Protein AF-A0A831T8X4-F1 (afdb_monomer_lite)

Secondary structure (DSSP, 8-state):
---------TTPEEE-TTS-EEEEEEEE-SSEEEEE-TTS--EEEEGGGEEEEEGGGTEEEESS-HHHHHHHHHH-----PPP---------TTTT-BGGGT-B----EE-TTSBHHHHHHHHHHHT-SEEEEEETTEEEEEEEHHHHTT--GGGGGSBGGGTSBS----B-TTSBHHHHHHHHHTTHHHHTT--EEEEE-TTS-EEEEEEHHHHHHHHHHHHHHHHHHTT---TT-EEE-TTS-EEEEEEEEEE-TTT-SEEEEEEEESGGG-EEEEE-GGGEEEEETTEEEESS-HHHHHHSPPBPP--

Foldseek 3Di:
DDDDDPADDFQAFEAEPVRHTQATFHADDPFWTWGDGVVDDIATGGPQQWPDHDVVRSYTYGPHHSVVSVVNVVPPDDDDDDDDDDDPDPDQPLPDAFPLVQWDQDAPAAEQQDFQLVVLVVCVVPVAQKHFYDDPQAGQFIAGNVQRVPQDDVRRRGGNNVRTHRDDDEAERRHHLVRVVVRCVVCVVVCVRHQKHFYAYPVRGGRGIGGPVVSVVSVVLSVQQVVQVVQPDDFQFFEAEPVRHTAATFHAFDADPVRRGRQWTWGQGDDPSQWIFTGGPVQFPGHDDSYTYGPHHNVVVVPGDTDGDPD

InterPro domains:
  IPR000644 CBS domain [PF00571] (99-150)
  IPR000644 CBS domain [PF00571] (160-210)
  IPR000644 CBS domain [PS51371] (164-227)
  IPR011033 PRC-barrel-like superfamily [SSF50346] (235-301)
  IPR027275 PRC-barrel domain [PF05239] (236-298)
  IPR046342 CBS domain superfamily [G3DSA:3.10.580.10] (85-218)
  IPR046342 CBS domain superfamily [SSF54631] (96-212)
  IPR051257 Diverse Function CBS-Domain-Containing Protein [PTHR43080] (88-224)

Structure (mmCIF, N/CA/C/O backbone):
data_AF-A0A831T8X4-F1
#
_entry.id   AF-A0A831T8X4-F1
#
loop_
_atom_site.group_PDB
_atom_site.id
_atom_site.type_symbol
_atom_site.label_atom_id
_atom_site.label_alt_id
_atom_site.label_comp_id
_atom_site.label_asym_id
_atom_site.label_entity_id
_atom_site.label_seq_id
_atom_site.pdbx_PDB_ins_code
_atom_site.Cartn_x
_atom_site.Cartn_y
_atom_site.Cartn_z
_atom_site.occupancy
_atom_site.B_iso_or_equiv
_atom_site.auth_seq_id
_atom_site.auth_comp_id
_atom_site.auth_asym_id
_atom_site.auth_atom_id
_atom_site.pdbx_PDB_model_num
ATOM 1 N N . MET A 1 1 ? -9.140 -25.664 20.328 1.00 37.50 1 MET A N 1
ATOM 2 C CA . MET A 1 1 ? -7.847 -24.949 20.345 1.00 37.50 1 MET A CA 1
ATOM 3 C C . MET A 1 1 ? -7.169 -25.136 19.002 1.00 37.50 1 MET A C 1
ATOM 5 O O . MET A 1 1 ? -6.527 -26.155 18.793 1.00 37.50 1 MET A O 1
ATOM 9 N N . SER A 1 2 ? -7.349 -24.190 18.085 1.00 31.78 2 SER A N 1
ATOM 10 C CA . SER A 1 2 ? -6.560 -24.089 16.850 1.00 31.78 2 SER A CA 1
ATOM 11 C C . SER A 1 2 ? -6.603 -22.625 16.421 1.00 31.78 2 SER A C 1
ATOM 13 O O . SER A 1 2 ? -7.376 -22.252 15.550 1.00 31.78 2 SER A O 1
ATOM 15 N N . SER A 1 3 ? -5.879 -21.780 17.156 1.00 37.50 3 SER A N 1
ATOM 16 C CA . SER A 1 3 ? -5.758 -20.362 16.833 1.00 37.50 3 SER A CA 1
ATOM 17 C C . SER A 1 3 ? -4.920 -20.187 15.573 1.00 37.50 3 SER A C 1
ATOM 19 O O . SER A 1 3 ? -3.854 -20.789 15.432 1.00 37.50 3 SER A O 1
ATOM 21 N N . GLU A 1 4 ? -5.470 -19.358 14.696 1.00 47.78 4 GLU A N 1
ATOM 22 C CA . GLU A 1 4 ? -4.877 -18.656 13.567 1.00 47.78 4 GLU A CA 1
ATOM 23 C C . GLU A 1 4 ? -3.362 -18.447 13.688 1.00 47.78 4 GLU A C 1
ATOM 25 O O . GLU A 1 4 ? -2.867 -17.812 14.621 1.00 47.78 4 GLU A O 1
ATOM 30 N N . ARG A 1 5 ? -2.624 -18.966 12.701 1.00 45.88 5 ARG A N 1
ATOM 31 C CA . ARG A 1 5 ? -1.189 -18.722 12.521 1.00 45.88 5 ARG A CA 1
ATOM 32 C C . ARG A 1 5 ? -0.904 -18.094 11.160 1.00 45.88 5 ARG A C 1
ATOM 34 O O . ARG A 1 5 ? -0.268 -18.705 10.307 1.00 45.88 5 ARG A O 1
ATOM 41 N N . LEU A 1 6 ? -1.400 -16.882 10.929 1.00 57.62 6 LEU A N 1
ATOM 42 C CA . LEU A 1 6 ? -0.921 -16.022 9.841 1.00 57.62 6 LEU A CA 1
ATOM 43 C C . LEU A 1 6 ? 0.128 -15.075 10.430 1.00 57.62 6 LEU A C 1
ATOM 45 O O . LEU A 1 6 ? -0.197 -13.984 10.878 1.00 57.62 6 LEU A O 1
ATOM 49 N N . TRP A 1 7 ? 1.380 -15.539 10.507 1.00 75.00 7 TRP A N 1
ATOM 50 C CA . TRP A 1 7 ? 2.435 -14.859 11.274 1.00 75.00 7 TRP A CA 1
ATOM 51 C C . TRP A 1 7 ? 3.664 -14.431 10.464 1.00 75.00 7 TRP A C 1
ATOM 53 O O . TRP A 1 7 ? 4.673 -14.035 11.035 1.00 75.00 7 TRP A O 1
ATOM 63 N N . VAL A 1 8 ? 3.604 -14.498 9.136 1.00 88.62 8 VAL A N 1
ATOM 64 C CA . VAL A 1 8 ? 4.710 -14.060 8.275 1.00 88.62 8 VAL A CA 1
ATOM 65 C C . VAL A 1 8 ? 4.289 -12.798 7.539 1.00 88.62 8 VAL A C 1
ATOM 67 O O . VAL A 1 8 ? 3.258 -12.799 6.870 1.00 88.62 8 VAL A O 1
ATOM 70 N N . GLN A 1 9 ? 5.088 -11.740 7.645 1.00 89.50 9 GLN A N 1
ATOM 71 C CA . GLN A 1 9 ? 4.870 -10.456 6.980 1.00 89.50 9 GLN A CA 1
ATOM 72 C C . GLN A 1 9 ? 6.119 -10.051 6.180 1.00 89.50 9 GLN A C 1
ATOM 74 O O . GLN A 1 9 ? 7.239 -10.369 6.598 1.00 89.50 9 GLN A O 1
ATOM 79 N N . PRO A 1 10 ? 5.968 -9.346 5.042 1.00 91.50 10 PRO A N 1
ATOM 80 C CA . PRO A 1 10 ? 7.097 -8.706 4.373 1.00 91.50 10 PRO A CA 1
ATOM 81 C C . PRO A 1 10 ? 7.883 -7.807 5.335 1.00 91.50 10 PRO A C 1
ATOM 83 O O . PRO A 1 10 ? 7.307 -7.134 6.184 1.00 91.50 10 PRO A O 1
ATOM 86 N N . GLY A 1 11 ? 9.207 -7.807 5.209 1.00 86.06 11 GLY A N 1
ATOM 87 C CA . GLY A 1 11 ? 10.116 -7.047 6.065 1.00 86.06 11 GLY A CA 1
ATOM 88 C C . GLY A 1 11 ? 10.620 -7.794 7.305 1.00 86.06 11 GLY A C 1
ATOM 89 O O . GLY A 1 11 ? 11.590 -7.341 7.910 1.00 86.06 11 GLY A O 1
ATOM 90 N N . MET A 1 12 ? 10.057 -8.951 7.670 1.00 94.38 12 MET A N 1
ATOM 91 C CA . MET A 1 12 ? 10.555 -9.722 8.819 1.00 94.38 12 MET A CA 1
ATOM 92 C C . MET A 1 12 ? 11.940 -10.326 8.549 1.00 94.38 12 MET A C 1
ATOM 94 O O . MET A 1 12 ? 12.188 -10.899 7.491 1.00 94.38 12 MET A O 1
ATOM 98 N N . ASN A 1 13 ? 12.841 -10.235 9.521 1.00 95.06 13 ASN A N 1
ATOM 99 C CA . ASN A 1 13 ? 14.149 -10.878 9.517 1.00 95.06 13 ASN A CA 1
ATOM 100 C C . ASN A 1 13 ? 14.006 -12.372 9.810 1.00 95.06 13 ASN A C 1
ATOM 102 O O . ASN A 1 13 ? 13.427 -12.753 10.823 1.00 95.06 13 ASN A O 1
ATOM 106 N N . VAL A 1 14 ? 14.553 -13.213 8.940 1.00 96.81 14 VAL A N 1
ATOM 107 C CA . VAL A 1 14 ? 14.440 -14.670 8.994 1.00 96.81 14 VAL A CA 1
ATOM 108 C C . VAL A 1 14 ? 15.720 -15.272 9.558 1.00 96.81 14 VAL A C 1
ATOM 110 O O . VAL A 1 14 ? 16.812 -14.981 9.067 1.00 96.81 14 VAL A O 1
ATOM 113 N N . PHE A 1 15 ? 15.577 -16.136 10.558 1.00 96.56 15 PHE A N 1
ATOM 114 C CA . PHE A 1 15 ? 16.664 -16.846 11.225 1.00 96.56 15 PHE A CA 1
ATOM 115 C C . PHE A 1 15 ? 16.430 -18.356 11.159 1.00 96.56 15 PHE A C 1
ATOM 117 O O . PHE A 1 15 ? 15.297 -18.820 11.293 1.00 96.56 15 PHE A O 1
ATOM 124 N N . GLY A 1 16 ? 17.496 -19.125 10.947 1.00 96.50 16 GLY A N 1
ATOM 125 C CA . GLY A 1 16 ? 17.445 -20.585 10.986 1.00 96.50 16 GLY A CA 1
ATOM 126 C C . GLY A 1 16 ? 17.285 -21.125 12.412 1.00 96.50 16 GLY A C 1
ATOM 127 O O . GLY A 1 16 ? 17.438 -20.397 13.393 1.00 96.50 16 GLY A O 1
ATOM 128 N N . ALA A 1 17 ? 17.021 -22.427 12.540 1.00 95.56 17 ALA A N 1
ATOM 129 C CA . ALA A 1 17 ? 16.943 -23.124 13.831 1.00 95.56 17 ALA A CA 1
ATOM 130 C C . ALA A 1 17 ? 18.268 -23.099 14.620 1.00 95.56 17 ALA A C 1
ATOM 132 O O . ALA A 1 17 ? 18.280 -23.288 15.836 1.00 95.56 17 ALA A O 1
ATOM 133 N N . ASP A 1 18 ? 19.375 -22.860 13.917 1.00 94.25 18 ASP A N 1
ATOM 134 C CA . ASP A 1 18 ? 20.722 -22.616 14.429 1.00 94.25 18 ASP A CA 1
ATOM 135 C C . ASP A 1 18 ? 20.936 -21.176 14.933 1.00 94.25 18 ASP A C 1
ATOM 137 O O . ASP A 1 18 ? 21.992 -20.872 15.481 1.00 94.25 18 ASP A O 1
ATOM 141 N N . GLY A 1 19 ? 19.942 -20.293 14.787 1.00 92.88 19 GLY A N 1
ATOM 142 C CA . GLY A 1 19 ? 20.002 -18.887 15.192 1.00 92.88 19 GLY A CA 1
ATOM 143 C C . GLY A 1 19 ? 20.716 -17.973 14.193 1.00 92.88 19 GLY A C 1
ATOM 144 O O . GLY A 1 19 ? 20.751 -16.761 14.406 1.00 92.88 19 GLY A O 1
ATOM 145 N N . GLU A 1 20 ? 21.244 -18.526 13.100 1.00 95.06 20 GLU A N 1
ATOM 146 C CA . GLU A 1 20 ? 21.947 -17.785 12.054 1.00 95.06 20 GLU A CA 1
ATOM 147 C C . GLU A 1 20 ? 20.973 -17.003 11.168 1.00 95.06 20 GLU A C 1
ATOM 149 O O . GLU A 1 20 ? 19.856 -17.446 10.878 1.00 95.06 20 GLU A O 1
ATOM 154 N N . TYR A 1 21 ? 21.402 -15.820 10.724 1.00 93.94 21 TYR A N 1
ATOM 155 C CA . TYR A 1 21 ? 20.594 -14.960 9.863 1.00 93.94 21 TYR A CA 1
ATOM 156 C C . TYR A 1 21 ? 20.525 -15.517 8.440 1.00 93.94 21 TYR A C 1
ATOM 158 O O . TYR A 1 21 ? 21.545 -15.722 7.786 1.00 93.94 21 TYR A O 1
ATOM 166 N N . VAL A 1 22 ? 19.306 -15.709 7.942 1.00 96.19 22 VAL A N 1
ATOM 167 C CA . VAL A 1 22 ? 19.040 -16.232 6.598 1.00 96.19 22 VAL A CA 1
ATOM 168 C C . VAL A 1 22 ? 18.799 -15.093 5.611 1.00 96.19 22 VAL A C 1
ATOM 170 O O . VAL A 1 22 ? 19.322 -15.126 4.499 1.00 96.19 22 VAL A O 1
ATOM 173 N N . GLY A 1 23 ? 18.002 -14.093 5.992 1.00 95.62 23 GLY A N 1
ATOM 174 C CA . GLY A 1 23 ? 17.596 -13.002 5.106 1.00 95.62 23 GLY A CA 1
ATOM 175 C C . GLY A 1 23 ? 16.363 -12.256 5.607 1.00 95.62 23 GLY A C 1
ATOM 176 O O . GLY A 1 23 ? 16.025 -12.329 6.783 1.00 95.62 23 GLY A O 1
ATOM 177 N N . GLN A 1 24 ? 15.670 -11.548 4.721 1.00 96.19 24 GLN A N 1
ATOM 178 C CA . GLN A 1 24 ? 14.453 -10.803 5.042 1.00 96.19 24 GLN A CA 1
ATOM 179 C C . GLN A 1 24 ? 13.285 -11.281 4.178 1.00 96.19 24 GLN A C 1
ATOM 181 O O . GLN A 1 24 ? 13.448 -11.487 2.975 1.00 96.19 24 GLN A O 1
ATOM 186 N N . VAL A 1 25 ? 12.098 -11.450 4.763 1.00 95.56 25 VAL A N 1
ATOM 187 C CA . VAL A 1 25 ? 10.882 -11.793 4.019 1.00 95.56 25 VAL A CA 1
ATOM 188 C C . VAL A 1 25 ? 10.609 -10.694 2.995 1.00 95.56 25 VAL A C 1
ATOM 190 O O . VAL A 1 25 ? 10.314 -9.555 3.338 1.00 95.56 25 VAL A O 1
ATOM 193 N N . LYS A 1 26 ? 10.701 -11.050 1.721 1.00 88.81 26 LYS A N 1
ATOM 194 C CA . LYS A 1 26 ? 10.438 -10.182 0.575 1.00 88.81 26 LYS A CA 1
ATOM 195 C C . LYS A 1 26 ? 8.972 -10.238 0.155 1.00 88.81 26 LYS A C 1
ATOM 197 O O . LYS A 1 26 ? 8.389 -9.213 -0.174 1.00 88.81 26 LYS A O 1
ATOM 202 N N . GLN A 1 27 ? 8.380 -11.432 0.153 1.00 87.56 27 GLN A N 1
ATOM 203 C CA . GLN A 1 27 ? 7.005 -11.664 -0.293 1.00 87.56 27 GLN A CA 1
ATOM 204 C C . GLN A 1 27 ? 6.399 -12.827 0.486 1.00 87.56 27 GLN A C 1
ATOM 206 O O . GLN A 1 27 ? 7.075 -13.821 0.717 1.00 87.56 27 GLN A O 1
ATOM 211 N N . VAL A 1 28 ? 5.118 -12.746 0.828 1.00 89.75 28 VAL A N 1
ATOM 212 C CA . VAL A 1 28 ? 4.368 -13.858 1.420 1.00 89.75 28 VAL A CA 1
ATOM 213 C C . VAL A 1 28 ? 3.347 -14.335 0.395 1.00 89.75 28 VAL A C 1
ATOM 215 O O . VAL A 1 28 ? 2.606 -13.526 -0.157 1.00 89.75 28 VAL A O 1
ATOM 218 N N . ARG A 1 29 ? 3.332 -15.635 0.101 1.00 88.00 29 ARG A N 1
ATOM 219 C CA . ARG A 1 29 ? 2.412 -16.271 -0.853 1.00 88.00 29 ARG A CA 1
ATOM 220 C C . ARG A 1 29 ? 1.510 -17.249 -0.120 1.00 88.00 29 ARG A C 1
ATOM 222 O O . ARG A 1 29 ? 1.668 -17.462 1.078 1.00 88.00 29 ARG A O 1
ATOM 229 N N . GLU A 1 30 ? 0.559 -17.852 -0.824 1.00 82.44 30 GLU A N 1
ATOM 230 C CA . GLU A 1 30 ? -0.402 -18.781 -0.218 1.00 82.44 30 GLU A CA 1
ATOM 231 C C . GLU A 1 30 ? 0.284 -19.985 0.458 1.00 82.44 30 GLU A C 1
ATOM 233 O O . GLU A 1 30 ? -0.076 -20.351 1.574 1.00 82.44 30 GLU A O 1
ATOM 238 N N . ARG A 1 31 ? 1.312 -20.566 -0.179 1.00 84.50 31 ARG A N 1
ATOM 239 C CA . ARG A 1 31 ? 1.964 -21.816 0.271 1.00 84.50 31 ARG A CA 1
ATOM 240 C C . ARG A 1 31 ? 3.357 -21.629 0.877 1.00 84.50 31 ARG A C 1
ATOM 242 O O . ARG A 1 31 ? 3.807 -22.461 1.661 1.00 84.50 31 ARG A O 1
ATOM 249 N N . ASP A 1 32 ? 4.022 -20.533 0.544 1.00 94.06 32 ASP A N 1
ATOM 250 C CA . ASP A 1 32 ? 5.399 -20.238 0.931 1.00 94.06 32 ASP A CA 1
ATOM 251 C C . ASP A 1 32 ? 5.586 -18.733 1.176 1.00 94.06 32 ASP A C 1
ATOM 253 O O . ASP A 1 32 ? 4.641 -17.939 1.119 1.00 94.06 32 ASP A O 1
ATOM 257 N N . PHE A 1 33 ? 6.812 -18.338 1.486 1.00 94.25 33 PHE A N 1
ATOM 258 C CA . PHE A 1 33 ? 7.247 -16.951 1.458 1.00 94.25 33 PHE A CA 1
ATOM 259 C C . PHE A 1 33 ? 8.653 -16.865 0.870 1.00 94.25 33 PHE A C 1
ATOM 261 O O . PHE A 1 33 ? 9.475 -17.764 1.026 1.00 94.25 33 PHE A O 1
ATOM 268 N N . VAL A 1 34 ? 8.933 -15.774 0.169 1.00 94.69 34 VAL A N 1
ATOM 269 C CA . VAL A 1 34 ? 10.223 -15.510 -0.460 1.00 94.69 34 VAL A CA 1
ATOM 270 C C . VAL A 1 34 ? 11.090 -14.726 0.508 1.00 94.69 34 VAL A C 1
ATOM 272 O O . VAL A 1 34 ? 10.667 -13.687 1.011 1.00 94.69 34 VAL A O 1
ATOM 275 N N . VAL A 1 35 ? 12.314 -15.190 0.729 1.00 95.38 35 VAL A N 1
ATOM 276 C CA . VAL A 1 35 ? 13.324 -14.529 1.555 1.00 95.38 35 VAL A CA 1
ATOM 277 C C . VAL A 1 35 ? 14.416 -13.964 0.657 1.00 95.38 35 VAL A C 1
ATOM 279 O O . VAL A 1 35 ? 15.067 -14.712 -0.071 1.00 95.38 35 VAL A O 1
ATOM 282 N N . SER A 1 36 ? 14.614 -12.647 0.722 1.00 92.88 36 SER A N 1
ATOM 283 C CA . SER A 1 36 ? 15.745 -11.941 0.117 1.00 92.88 36 SER A CA 1
ATOM 284 C C . SER A 1 36 ? 16.984 -12.133 0.979 1.00 92.88 36 SER A C 1
ATOM 286 O O . SER A 1 36 ? 16.928 -11.943 2.196 1.00 92.88 36 SER A O 1
ATOM 288 N N . ARG A 1 37 ? 18.104 -12.518 0.366 1.00 93.19 37 ARG A N 1
ATOM 289 C CA . ARG A 1 37 ? 19.328 -12.885 1.087 1.00 93.19 37 ARG A CA 1
ATOM 290 C C . ARG A 1 37 ? 20.518 -12.066 0.587 1.00 93.19 37 ARG A C 1
ATOM 292 O O . ARG A 1 37 ? 20.771 -12.040 -0.618 1.00 93.19 37 ARG A O 1
ATOM 299 N N . PRO A 1 38 ? 21.291 -11.402 1.462 1.00 80.00 38 PRO A N 1
ATOM 300 C CA . PRO A 1 38 ? 22.450 -10.630 1.028 1.00 80.00 38 PRO A CA 1
ATOM 301 C C . PRO A 1 38 ? 23.468 -11.514 0.301 1.00 80.00 38 PRO A C 1
ATOM 303 O O . PRO A 1 38 ? 23.958 -12.477 0.874 1.00 80.00 38 PRO A O 1
ATOM 306 N N . ARG A 1 39 ? 23.825 -11.170 -0.945 1.00 84.62 39 ARG A N 1
ATOM 307 C CA . ARG A 1 39 ? 24.801 -11.913 -1.781 1.00 84.62 39 ARG A CA 1
ATOM 308 C C . ARG A 1 39 ? 24.391 -13.347 -2.149 1.00 84.62 39 ARG A C 1
ATOM 310 O O . ARG A 1 39 ? 25.196 -14.079 -2.717 1.00 84.62 39 ARG A O 1
ATOM 317 N N . HIS A 1 40 ? 23.147 -13.725 -1.885 1.00 86.44 40 HIS A N 1
ATOM 318 C CA . HIS A 1 40 ? 22.573 -15.002 -2.288 1.00 86.44 40 HIS A CA 1
ATOM 319 C C . HIS A 1 40 ? 21.280 -14.755 -3.070 1.00 86.44 40 HIS A C 1
ATOM 321 O O . HIS A 1 40 ? 20.727 -13.659 -3.064 1.00 86.44 40 HIS A O 1
ATOM 327 N N . ARG A 1 41 ? 20.806 -15.767 -3.798 1.00 85.31 41 ARG A N 1
ATOM 328 C CA . ARG A 1 41 ? 19.518 -15.676 -4.495 1.00 85.31 41 ARG A CA 1
ATOM 329 C C . ARG A 1 41 ? 18.370 -15.729 -3.495 1.00 85.31 41 ARG A C 1
ATOM 331 O O . ARG A 1 41 ? 18.482 -16.391 -2.453 1.00 85.31 41 ARG A O 1
ATOM 338 N N . ASP A 1 42 ? 17.273 -15.085 -3.872 1.00 92.44 42 ASP A N 1
ATOM 339 C CA . ASP A 1 42 ? 15.993 -15.219 -3.191 1.00 92.44 42 ASP A CA 1
ATOM 340 C C . ASP A 1 42 ? 15.606 -16.694 -3.091 1.00 92.44 42 ASP A C 1
ATOM 342 O O . ASP A 1 42 ? 15.858 -17.481 -4.007 1.00 92.44 42 ASP A O 1
ATOM 346 N N . ILE A 1 43 ? 14.995 -17.065 -1.973 1.00 94.50 43 ILE A N 1
ATOM 347 C CA . ILE A 1 43 ? 14.576 -18.440 -1.735 1.00 94.50 43 ILE A CA 1
ATOM 348 C C . ILE A 1 43 ? 13.133 -18.500 -1.260 1.00 94.50 43 ILE A C 1
ATOM 350 O O . ILE A 1 43 ? 12.733 -17.728 -0.393 1.00 94.50 43 ILE A O 1
ATOM 354 N N . ALA A 1 44 ? 12.352 -19.411 -1.839 1.00 94.75 44 ALA A N 1
ATOM 355 C CA . ALA A 1 44 ? 11.014 -19.724 -1.361 1.00 94.75 44 ALA A CA 1
ATOM 356 C C . ALA A 1 44 ? 11.114 -20.714 -0.194 1.00 94.75 44 ALA A C 1
ATOM 358 O O . ALA A 1 44 ? 11.693 -21.791 -0.335 1.00 94.75 44 ALA A O 1
ATOM 359 N N . ILE A 1 45 ? 10.564 -20.333 0.955 1.00 94.25 45 ILE A N 1
ATOM 360 C CA . ILE A 1 45 ? 10.527 -21.140 2.170 1.00 94.25 45 ILE A CA 1
ATOM 361 C C . ILE A 1 45 ? 9.070 -21.539 2.436 1.00 94.25 45 ILE A C 1
ATOM 363 O O . ILE A 1 45 ? 8.212 -20.661 2.568 1.00 94.25 45 ILE A O 1
ATOM 367 N N . PRO A 1 46 ? 8.763 -22.845 2.506 1.00 94.81 46 PRO A N 1
ATOM 368 C CA . PRO A 1 46 ? 7.446 -23.340 2.878 1.00 94.81 46 PRO A CA 1
ATOM 369 C C . PRO A 1 46 ? 6.987 -22.788 4.230 1.00 94.81 46 PRO A C 1
ATOM 371 O O . PRO A 1 46 ? 7.773 -22.649 5.168 1.00 94.81 46 PRO A O 1
ATOM 374 N N . ARG A 1 47 ? 5.696 -22.475 4.356 1.00 91.31 47 ARG A N 1
ATOM 375 C CA . ARG A 1 47 ? 5.145 -21.918 5.604 1.00 91.31 47 ARG A CA 1
ATOM 376 C C . ARG A 1 47 ? 5.239 -22.880 6.792 1.00 91.31 47 ARG A C 1
ATOM 378 O O . ARG A 1 47 ? 5.344 -22.425 7.926 1.00 91.31 47 ARG A O 1
ATOM 385 N N . ASP A 1 48 ? 5.214 -24.186 6.547 1.00 92.31 48 ASP A N 1
ATOM 386 C CA . ASP A 1 48 ? 5.375 -25.228 7.569 1.00 92.31 48 ASP A CA 1
ATOM 387 C C . ASP A 1 48 ? 6.811 -25.327 8.112 1.00 92.31 48 ASP A C 1
ATOM 389 O O . ASP A 1 48 ? 7.020 -25.906 9.177 1.00 92.31 48 ASP A O 1
ATOM 393 N N . ALA A 1 49 ? 7.785 -24.692 7.452 1.00 94.12 49 ALA A N 1
ATOM 394 C CA . ALA A 1 49 ? 9.141 -24.540 7.969 1.00 94.12 49 ALA A CA 1
ATOM 395 C C . ALA A 1 49 ? 9.252 -23.460 9.063 1.00 94.12 49 ALA A C 1
ATOM 397 O O . ALA A 1 49 ? 10.316 -23.323 9.664 1.00 94.12 49 ALA A O 1
ATOM 398 N N . VAL A 1 50 ? 8.198 -22.679 9.335 1.00 94.25 50 VAL A N 1
ATOM 399 C CA . VAL A 1 50 ? 8.194 -21.647 10.385 1.00 94.25 50 VAL A CA 1
ATOM 400 C C . VAL A 1 50 ? 7.967 -22.286 11.753 1.00 94.25 50 VAL A C 1
ATOM 402 O O . VAL A 1 50 ? 6.929 -22.898 12.004 1.00 94.25 50 VAL A O 1
ATOM 405 N N . ARG A 1 51 ? 8.921 -22.093 12.668 1.00 92.19 51 ARG A N 1
ATOM 406 C CA . ARG A 1 51 ? 8.798 -22.506 14.071 1.00 92.19 51 ARG A CA 1
ATOM 407 C C . ARG A 1 51 ? 8.068 -21.450 14.890 1.00 92.19 51 ARG A C 1
ATOM 409 O O . ARG A 1 51 ? 7.136 -21.774 15.624 1.00 92.19 51 ARG A O 1
ATOM 416 N N . GLU A 1 52 ? 8.508 -20.204 14.766 1.00 90.38 52 GLU A N 1
ATOM 417 C CA . GLU A 1 52 ? 8.034 -19.088 15.577 1.00 90.38 52 GLU A CA 1
ATOM 418 C C . GLU A 1 52 ? 8.111 -17.776 14.797 1.00 90.38 52 GLU A C 1
ATOM 420 O O . GLU A 1 52 ? 8.946 -17.603 13.911 1.00 90.38 52 GLU A O 1
ATOM 425 N N . ALA A 1 53 ? 7.214 -16.851 15.115 1.00 88.94 53 ALA A N 1
ATOM 426 C CA . ALA A 1 53 ? 7.131 -15.550 14.482 1.00 88.94 53 ALA A CA 1
ATOM 427 C C . ALA A 1 53 ? 6.839 -14.489 15.542 1.00 88.94 53 ALA A C 1
ATOM 429 O O . ALA A 1 53 ? 5.760 -14.456 16.132 1.00 88.94 53 ALA A O 1
ATOM 430 N N . LEU A 1 54 ? 7.818 -13.625 15.773 1.00 86.56 54 LEU A N 1
ATOM 431 C CA . LEU A 1 54 ? 7.779 -12.537 16.736 1.00 86.56 54 LEU A CA 1
ATOM 432 C C . LEU A 1 54 ? 7.527 -11.240 15.962 1.00 86.56 54 LEU A C 1
ATOM 434 O O . LEU A 1 54 ? 8.453 -10.548 15.532 1.00 86.56 54 LEU A O 1
ATOM 438 N N . THR A 1 55 ? 6.250 -10.937 15.731 1.00 79.88 55 THR A N 1
ATOM 439 C CA . THR A 1 55 ? 5.807 -9.784 14.927 1.00 79.88 55 THR A CA 1
ATOM 440 C C . THR A 1 55 ? 6.270 -8.450 15.509 1.00 79.88 55 THR A C 1
ATOM 442 O O . THR A 1 55 ? 6.739 -7.598 14.758 1.00 79.88 55 THR A O 1
ATOM 445 N N . SER A 1 56 ? 6.248 -8.294 16.838 1.00 73.31 56 SER A N 1
ATOM 446 C CA . SER A 1 56 ? 6.739 -7.095 17.537 1.00 73.31 56 SER A CA 1
ATOM 447 C C . SER A 1 56 ? 8.232 -6.824 17.327 1.00 73.31 56 SER A C 1
ATOM 449 O O . SER A 1 56 ? 8.669 -5.683 17.436 1.00 73.31 56 SER A O 1
ATOM 451 N N . GLU A 1 57 ? 9.015 -7.859 17.019 1.00 80.00 57 GLU A N 1
ATOM 452 C CA . GLU A 1 57 ? 10.464 -7.772 16.798 1.00 80.00 57 GLU A CA 1
ATOM 453 C C . GLU A 1 57 ? 10.840 -7.852 15.313 1.00 80.00 57 GLU A C 1
ATOM 455 O O . GLU A 1 57 ? 12.022 -7.869 14.973 1.00 80.00 57 GLU A O 1
ATOM 460 N N . GLN A 1 58 ? 9.844 -7.939 14.421 1.00 87.88 58 GLN A N 1
ATOM 461 C CA . GLN A 1 58 ? 10.042 -8.237 13.003 1.00 87.88 58 GLN A CA 1
ATOM 462 C C . GLN A 1 58 ? 10.967 -9.450 12.798 1.00 87.88 58 GLN A C 1
ATOM 464 O O . GLN A 1 58 ? 11.862 -9.420 11.953 1.00 87.88 58 GLN A O 1
ATOM 469 N N . ARG A 1 59 ? 10.780 -10.515 13.587 1.00 92.81 59 ARG A N 1
ATOM 470 C CA . ARG A 1 59 ? 11.660 -11.692 13.608 1.00 92.81 59 ARG A CA 1
ATOM 471 C C . ARG A 1 59 ? 10.878 -12.969 13.316 1.00 92.81 59 ARG A C 1
ATOM 473 O O . ARG A 1 59 ? 9.842 -13.226 13.916 1.00 92.81 59 ARG A O 1
ATOM 480 N N . LEU A 1 60 ? 11.395 -13.778 12.401 1.00 95.50 60 LEU A N 1
ATOM 481 C CA . LEU A 1 60 ? 10.844 -15.063 11.994 1.00 95.50 60 LEU A CA 1
ATOM 482 C C . LEU A 1 60 ? 11.893 -16.152 12.220 1.00 95.50 60 LEU A C 1
ATOM 484 O O . LEU A 1 60 ? 13.001 -16.057 11.698 1.00 95.50 60 LEU A O 1
ATOM 488 N N . GLU A 1 61 ? 11.548 -17.191 12.971 1.00 95.75 61 GLU A N 1
ATOM 489 C CA . GLU A 1 61 ? 12.432 -18.320 13.250 1.00 95.75 61 GLU A CA 1
ATOM 490 C C . GLU A 1 61 ? 11.946 -19.579 12.540 1.00 95.75 61 GLU A C 1
ATOM 492 O O . GLU A 1 61 ? 10.785 -19.984 12.654 1.00 95.75 61 GLU A O 1
ATOM 497 N N . LEU A 1 62 ? 12.854 -20.217 11.810 1.00 96.12 62 LEU A N 1
ATOM 498 C CA . LEU A 1 62 ? 12.589 -21.451 11.086 1.00 96.12 62 LEU A CA 1
ATOM 499 C C . LEU A 1 62 ? 12.849 -22.678 11.971 1.00 96.12 62 LEU A C 1
ATOM 501 O O . LEU A 1 62 ? 13.687 -22.663 12.870 1.00 96.12 62 LEU A O 1
ATOM 505 N N . GLY A 1 63 ? 12.146 -23.772 11.685 1.00 94.50 63 GLY A N 1
ATOM 506 C CA . GLY A 1 63 ? 12.407 -25.100 12.244 1.00 94.50 63 GLY A CA 1
ATOM 507 C C . GLY A 1 63 ? 13.563 -25.839 11.560 1.00 94.50 63 GLY A C 1
ATOM 508 O O . GLY A 1 63 ? 13.956 -26.902 12.029 1.00 94.50 63 GLY A O 1
ATOM 509 N N . ILE A 1 64 ? 14.110 -25.272 10.481 1.00 95.12 64 ILE A N 1
ATOM 510 C CA . ILE A 1 64 ? 15.252 -25.784 9.712 1.00 95.12 64 ILE A CA 1
ATOM 511 C C . ILE A 1 64 ? 16.459 -24.851 9.851 1.00 95.12 64 ILE A C 1
ATOM 513 O O . ILE A 1 64 ? 16.305 -23.649 10.072 1.00 95.12 64 ILE A O 1
ATOM 517 N N . SER A 1 65 ? 17.667 -25.397 9.740 1.00 96.44 65 SER A N 1
ATOM 518 C CA . SER A 1 65 ? 18.919 -24.632 9.847 1.00 96.44 65 SER A CA 1
ATOM 519 C C . SER A 1 65 ? 19.185 -23.748 8.624 1.00 96.44 65 SER A C 1
ATOM 521 O O . SER A 1 65 ? 18.732 -24.042 7.515 1.00 96.44 65 SER A O 1
ATOM 523 N N . SER A 1 66 ? 19.992 -22.697 8.793 1.00 93.25 66 SER A N 1
ATOM 524 C CA . SER A 1 66 ? 20.437 -21.833 7.685 1.00 93.25 66 SER A CA 1
ATOM 525 C C . SER A 1 66 ? 21.082 -22.622 6.527 1.00 93.25 66 SER A C 1
ATOM 527 O O . SER A 1 66 ? 20.815 -22.365 5.351 1.00 93.25 66 SER A O 1
ATOM 529 N N . LYS A 1 67 ? 21.855 -23.667 6.849 1.00 92.38 67 LYS A N 1
ATOM 530 C CA . LYS A 1 67 ? 22.514 -24.553 5.876 1.00 92.38 67 LYS A CA 1
ATOM 531 C C . LYS A 1 67 ? 21.539 -25.442 5.094 1.00 92.38 67 LYS A C 1
ATOM 533 O O . LYS A 1 67 ? 21.823 -25.808 3.951 1.00 92.38 67 LYS A O 1
ATOM 538 N N . GLU A 1 68 ? 20.427 -25.849 5.700 1.00 91.19 68 GLU A N 1
ATOM 539 C CA . GLU A 1 68 ? 19.362 -26.585 5.003 1.00 91.19 68 GLU A CA 1
ATOM 540 C C . GLU A 1 68 ? 18.605 -25.657 4.053 1.00 91.19 68 GLU A C 1
ATOM 542 O O . GLU A 1 68 ? 18.372 -26.026 2.903 1.00 91.19 68 GLU A O 1
ATOM 547 N N . VAL A 1 69 ? 18.342 -24.414 4.472 1.00 91.38 69 VAL A N 1
ATOM 548 C CA . VAL A 1 69 ? 17.778 -23.378 3.594 1.00 91.38 69 VAL A CA 1
ATOM 549 C C . VAL A 1 69 ? 18.676 -23.161 2.368 1.00 91.38 69 VAL A C 1
ATOM 551 O O . VAL A 1 69 ? 18.193 -23.137 1.239 1.00 91.38 69 VAL A O 1
ATOM 554 N N . ASP A 1 70 ? 19.999 -23.104 2.533 1.00 88.69 70 ASP A N 1
ATOM 555 C CA . ASP A 1 70 ? 20.925 -22.995 1.396 1.00 88.69 70 ASP A CA 1
ATOM 556 C C . ASP A 1 70 ? 20.850 -24.163 0.404 1.00 88.69 70 ASP A C 1
ATOM 558 O O . ASP A 1 70 ? 21.055 -23.967 -0.798 1.00 88.69 70 ASP A O 1
ATOM 562 N N . GLN A 1 71 ? 20.550 -25.372 0.883 1.00 87.38 71 GLN A N 1
ATOM 563 C CA . GLN A 1 71 ? 20.379 -26.553 0.034 1.00 87.38 71 GLN A CA 1
ATOM 564 C C . GLN A 1 71 ? 19.048 -26.515 -0.725 1.00 87.38 71 GLN A C 1
ATOM 566 O O . GLN A 1 71 ? 19.035 -26.807 -1.920 1.00 87.38 71 GLN A O 1
ATOM 571 N N . MET A 1 72 ? 17.968 -26.039 -0.096 1.00 83.56 72 MET A N 1
ATOM 572 C CA . MET A 1 72 ? 16.656 -25.875 -0.744 1.00 83.56 72 MET A CA 1
ATOM 573 C C . MET A 1 72 ? 16.699 -24.931 -1.954 1.00 83.56 72 MET A C 1
ATOM 575 O O . MET A 1 72 ? 15.956 -25.105 -2.921 1.00 83.56 72 MET A O 1
ATOM 579 N N . GLY A 1 73 ? 17.594 -23.939 -1.934 1.00 72.50 73 GLY A N 1
ATOM 580 C CA . GLY A 1 73 ? 17.796 -23.024 -3.059 1.00 72.50 73 GLY A CA 1
ATOM 581 C C . GLY A 1 73 ? 18.424 -23.683 -4.291 1.00 72.50 73 GLY A C 1
ATOM 582 O O . GLY A 1 73 ? 18.357 -23.107 -5.373 1.00 72.50 73 GLY A O 1
ATOM 583 N N . ARG A 1 74 ? 19.034 -24.868 -4.140 1.00 62.53 74 ARG A N 1
ATOM 584 C CA . ARG A 1 74 ? 19.651 -25.631 -5.238 1.00 62.53 74 ARG A CA 1
ATOM 585 C C . ARG A 1 74 ? 18.701 -26.646 -5.869 1.00 62.53 74 ARG A C 1
ATOM 587 O O . ARG A 1 74 ? 18.870 -26.958 -7.038 1.00 62.53 74 ARG A O 1
ATOM 594 N N . GLU A 1 75 ? 17.724 -27.153 -5.120 1.00 57.09 75 GLU A N 1
ATOM 595 C CA . GLU A 1 75 ? 16.825 -28.223 -5.584 1.00 57.09 75 GLU A CA 1
ATOM 596 C C . GLU A 1 75 ? 15.600 -27.708 -6.360 1.00 57.09 75 GLU A C 1
ATOM 598 O O . GLU A 1 75 ? 15.018 -28.447 -7.147 1.00 57.09 75 GLU A O 1
ATOM 603 N N . ASN A 1 76 ? 15.237 -26.429 -6.210 1.00 49.84 76 ASN A N 1
ATOM 604 C CA . ASN A 1 76 ? 14.109 -25.800 -6.915 1.00 49.84 76 ASN A CA 1
ATOM 605 C C . ASN A 1 76 ? 14.495 -25.184 -8.275 1.00 49.84 76 ASN A C 1
ATOM 607 O O . ASN A 1 76 ? 13.946 -24.158 -8.681 1.00 49.84 76 ASN A O 1
ATOM 611 N N . GLU A 1 77 ? 15.459 -25.779 -8.978 1.00 44.59 77 GLU A N 1
ATOM 612 C CA . GLU A 1 77 ? 15.867 -25.332 -10.311 1.00 44.59 77 GLU A CA 1
ATOM 613 C C . GLU A 1 77 ? 14.715 -25.568 -11.314 1.00 44.59 77 GLU A C 1
ATOM 615 O O . GLU A 1 77 ? 14.300 -26.714 -11.513 1.00 44.59 77 GLU A O 1
ATOM 620 N N . PRO A 1 78 ? 14.139 -24.523 -11.942 1.00 40.88 78 PRO A N 1
ATOM 621 C CA . PRO A 1 78 ? 13.090 -24.725 -12.928 1.00 40.88 78 PRO A CA 1
ATOM 622 C C . PRO A 1 78 ? 13.692 -25.392 -14.166 1.00 40.88 78 PRO A C 1
ATOM 624 O O . PRO A 1 78 ? 14.514 -24.811 -14.874 1.00 40.88 78 PRO A O 1
ATOM 627 N N . THR A 1 79 ? 13.248 -26.610 -14.470 1.00 38.22 79 THR A N 1
ATOM 628 C CA . THR A 1 79 ? 13.443 -27.214 -15.789 1.00 38.22 79 THR A CA 1
ATOM 629 C C . THR A 1 79 ? 12.817 -26.297 -16.843 1.00 38.22 79 THR A C 1
ATOM 631 O O . THR A 1 79 ? 11.598 -26.136 -16.875 1.00 38.22 79 THR A O 1
ATOM 634 N N . ASN A 1 80 ? 13.662 -25.678 -17.671 1.00 34.31 80 ASN A N 1
ATOM 635 C CA . ASN A 1 80 ? 13.301 -24.783 -18.776 1.00 34.31 80 ASN A CA 1
ATOM 636 C C . ASN A 1 80 ? 12.066 -25.266 -19.566 1.00 34.31 80 ASN A C 1
ATOM 638 O O . ASN A 1 80 ? 12.144 -26.327 -20.195 1.00 34.31 80 ASN A O 1
ATOM 642 N N . PRO A 1 81 ? 10.971 -24.488 -19.654 1.00 37.72 81 PRO A N 1
ATOM 643 C CA . PRO A 1 81 ? 9.997 -24.677 -20.710 1.00 37.72 81 PRO A CA 1
ATOM 644 C C . PRO A 1 81 ? 10.501 -24.021 -22.003 1.00 37.72 81 PRO A C 1
ATOM 646 O O . PRO A 1 81 ? 11.009 -22.901 -22.030 1.00 37.72 81 PRO A O 1
ATOM 649 N N . THR A 1 82 ? 10.383 -24.784 -23.082 1.00 34.44 82 THR A N 1
ATOM 650 C CA . THR A 1 82 ? 10.770 -24.476 -24.458 1.00 34.44 82 THR A CA 1
ATOM 651 C C . THR A 1 82 ? 10.191 -23.152 -24.968 1.00 34.44 82 THR A C 1
ATOM 653 O O . THR A 1 82 ? 9.025 -22.837 -24.747 1.00 34.44 82 THR A O 1
ATOM 656 N N . ALA A 1 83 ? 11.022 -22.412 -25.708 1.00 38.72 83 ALA A N 1
ATOM 657 C CA . ALA A 1 83 ? 10.692 -21.167 -26.390 1.00 38.72 83 ALA A CA 1
ATOM 658 C C . ALA A 1 83 ? 9.420 -21.270 -27.255 1.00 38.72 83 ALA A C 1
ATOM 660 O O . ALA A 1 83 ? 9.346 -22.084 -28.176 1.00 38.72 83 ALA A O 1
ATOM 661 N N . GLY A 1 84 ? 8.456 -20.384 -27.001 1.00 27.94 84 GLY A N 1
ATOM 662 C CA . GLY A 1 84 ? 7.255 -20.216 -27.810 1.00 27.94 84 GLY A CA 1
ATOM 663 C C . GLY A 1 84 ? 6.729 -18.783 -27.733 1.00 27.94 84 GLY A C 1
ATOM 664 O O . GLY A 1 84 ? 6.264 -18.363 -26.685 1.00 27.94 84 GLY A O 1
ATOM 665 N N . HIS A 1 85 ? 6.827 -18.074 -28.862 1.00 31.47 85 HIS A N 1
ATOM 666 C CA . HIS A 1 85 ? 6.036 -16.909 -29.289 1.00 31.47 85 HIS A CA 1
ATOM 667 C C . HIS A 1 85 ? 5.799 -15.759 -28.285 1.00 31.47 85 HIS A C 1
ATOM 669 O O . HIS A 1 85 ? 4.891 -15.792 -27.462 1.00 31.47 85 HIS A O 1
ATOM 675 N N . LEU A 1 86 ? 6.540 -14.661 -28.472 1.00 31.12 86 LEU A N 1
ATOM 676 C CA . LEU A 1 86 ? 6.151 -13.333 -27.986 1.00 31.12 86 LEU A CA 1
ATOM 677 C C . LEU A 1 86 ? 5.009 -12.784 -28.863 1.00 31.12 86 LEU A C 1
ATOM 679 O O . LEU A 1 86 ? 5.201 -12.701 -30.080 1.00 31.12 86 LEU A O 1
ATOM 683 N N . PRO A 1 87 ? 3.860 -12.363 -28.307 1.00 35.25 87 PRO A N 1
ATOM 684 C CA . PRO A 1 87 ? 2.939 -11.508 -29.032 1.00 35.25 87 PRO A CA 1
ATOM 685 C C . PRO A 1 87 ? 3.486 -10.076 -29.027 1.00 35.25 87 PRO A C 1
ATOM 687 O O . PRO A 1 87 ? 3.736 -9.474 -27.985 1.00 35.25 87 PRO A O 1
ATOM 690 N N . SER A 1 88 ? 3.685 -9.536 -30.224 1.00 42.66 88 SER A N 1
ATOM 691 C CA . SER A 1 88 ? 3.874 -8.111 -30.461 1.00 42.66 88 SER A CA 1
ATOM 692 C C . SER A 1 88 ? 2.552 -7.383 -30.208 1.00 42.66 88 SER A C 1
ATOM 694 O O . SER A 1 88 ? 1.649 -7.431 -31.040 1.00 42.66 88 SER A O 1
ATOM 696 N N . GLY A 1 89 ? 2.455 -6.721 -29.062 1.00 35.31 89 GLY A N 1
ATOM 697 C CA . GLY A 1 89 ? 1.377 -5.804 -28.713 1.00 35.31 89 GLY A CA 1
ATOM 698 C C . GLY A 1 89 ? 1.933 -4.770 -27.748 1.00 35.31 89 GLY A C 1
ATOM 699 O O . GLY A 1 89 ? 2.032 -5.024 -26.553 1.00 35.31 89 GLY A O 1
ATOM 700 N N . GLN A 1 90 ? 2.385 -3.642 -28.289 1.00 40.78 90 GLN A N 1
ATOM 701 C CA . GLN A 1 90 ? 2.627 -2.438 -27.508 1.00 40.78 90 GLN A CA 1
ATOM 702 C C . GLN A 1 90 ? 1.255 -1.837 -27.190 1.00 40.78 90 GLN A C 1
ATOM 704 O O . GLN A 1 90 ? 0.719 -1.078 -27.990 1.00 40.78 90 GLN A O 1
ATOM 709 N N . GLU A 1 91 ? 0.681 -2.222 -26.055 1.00 35.47 91 GLU A N 1
ATOM 710 C CA . GLU A 1 91 ? -0.361 -1.451 -25.381 1.00 35.47 91 GLU A CA 1
ATOM 711 C C . GLU A 1 91 ? 0.203 -0.981 -24.036 1.00 35.47 91 GLU A C 1
ATOM 713 O O . GLU A 1 91 ? 0.909 -1.703 -23.329 1.00 35.47 91 GLU A O 1
ATOM 718 N N . THR A 1 92 ? -0.028 0.293 -23.766 1.00 40.53 92 THR A N 1
ATOM 719 C CA . THR A 1 92 ? 0.497 1.126 -22.688 1.00 40.53 92 THR A CA 1
ATOM 720 C C . THR A 1 92 ? 0.173 0.526 -21.313 1.00 40.53 92 THR A C 1
ATOM 722 O O . THR A 1 92 ? -0.962 0.560 -20.859 1.00 40.53 92 THR A O 1
ATOM 725 N N . ILE A 1 93 ? 1.176 -0.015 -20.614 1.00 47.19 93 ILE A N 1
ATOM 726 C CA . ILE A 1 93 ? 1.010 -0.776 -19.353 1.00 47.19 93 ILE A CA 1
ATOM 727 C C . ILE A 1 93 ? 0.534 0.107 -18.169 1.00 47.19 93 ILE A C 1
ATOM 729 O O . ILE A 1 93 ? 0.116 -0.410 -17.133 1.00 47.19 93 ILE A O 1
ATOM 733 N N . ALA A 1 94 ? 0.548 1.438 -18.306 1.00 44.34 94 ALA A N 1
ATOM 734 C CA . ALA A 1 94 ? 0.044 2.359 -17.282 1.00 44.34 94 AL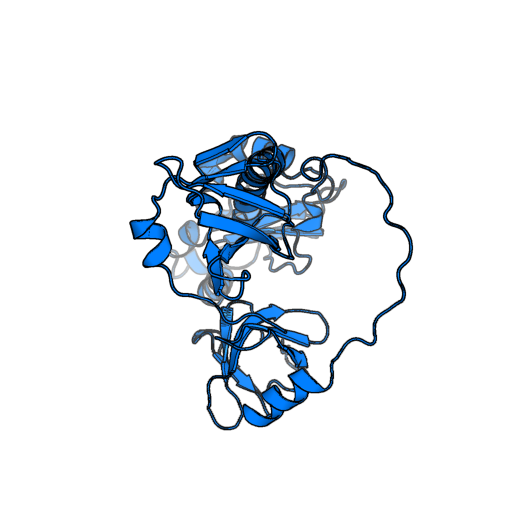A A CA 1
ATOM 735 C C . ALA A 1 94 ? -1.492 2.533 -17.315 1.00 44.34 94 ALA A C 1
ATOM 737 O O . ALA A 1 94 ? -2.105 2.768 -16.272 1.00 44.34 94 ALA A O 1
ATOM 738 N N . GLU A 1 95 ? -2.134 2.351 -18.473 1.00 51.25 95 GLU A N 1
ATOM 739 C CA . GLU A 1 95 ? -3.590 2.432 -18.620 1.00 51.25 95 GLU A CA 1
ATOM 740 C C . GLU A 1 95 ? -4.215 1.064 -18.321 1.00 51.25 95 GLU A C 1
ATOM 742 O O . GLU A 1 95 ? -4.379 0.226 -19.202 1.00 51.25 95 GLU A O 1
ATOM 747 N N . GLY A 1 96 ? -4.562 0.795 -17.060 1.00 68.75 96 GLY A N 1
ATOM 748 C CA . GLY A 1 96 ? -5.367 -0.399 -16.767 1.00 68.75 96 GLY A CA 1
ATOM 749 C C . GLY A 1 96 ? -5.276 -0.976 -15.368 1.00 68.75 96 GLY A C 1
ATOM 750 O O . GLY A 1 96 ? -6.053 -1.879 -15.061 1.00 68.75 96 GLY A O 1
ATOM 751 N N . ARG A 1 97 ? -4.384 -0.473 -14.507 1.00 83.81 97 ARG A N 1
ATOM 752 C CA . ARG A 1 97 ? -4.367 -0.908 -13.106 1.00 83.81 97 ARG A CA 1
ATOM 753 C C . ARG A 1 97 ? -5.611 -0.411 -12.386 1.00 83.81 97 ARG A C 1
ATOM 755 O O . ARG A 1 97 ? -5.938 0.779 -12.436 1.00 83.81 97 ARG A O 1
ATOM 762 N N . ARG A 1 98 ? -6.289 -1.328 -11.707 1.00 93.50 98 ARG A N 1
ATOM 763 C CA . ARG A 1 98 ? -7.537 -1.078 -10.990 1.00 93.50 98 ARG A CA 1
ATOM 764 C C . ARG A 1 98 ? -7.335 -1.200 -9.489 1.00 93.50 98 ARG A C 1
ATOM 766 O O . ARG A 1 98 ? -6.396 -1.838 -9.020 1.00 93.50 98 ARG A O 1
ATOM 773 N N . VAL A 1 99 ? -8.257 -0.626 -8.727 1.00 94.88 99 VAL A N 1
ATOM 774 C CA . VAL A 1 99 ? -8.318 -0.772 -7.266 1.00 94.88 99 VAL A CA 1
ATOM 775 C C . VAL A 1 99 ? -8.320 -2.251 -6.863 1.00 94.88 99 VAL A C 1
ATOM 777 O O . VAL A 1 99 ? -7.644 -2.615 -5.902 1.00 94.88 99 VAL A O 1
ATOM 780 N N . ALA A 1 100 ? -8.986 -3.120 -7.634 1.00 93.50 100 ALA A N 1
ATOM 781 C CA . ALA A 1 100 ? -8.981 -4.568 -7.417 1.00 93.50 100 ALA A CA 1
ATOM 782 C C . ALA A 1 100 ? -7.572 -5.193 -7.343 1.00 93.50 100 ALA A C 1
ATOM 784 O O . ALA A 1 100 ? -7.390 -6.169 -6.620 1.00 93.50 100 ALA A O 1
ATOM 785 N N . ASP A 1 101 ? -6.575 -4.623 -8.030 1.00 88.00 101 ASP A N 1
ATOM 786 C CA . ASP A 1 101 ? -5.201 -5.148 -8.061 1.00 88.00 101 ASP A CA 1
ATOM 787 C C . ASP A 1 101 ? -4.411 -4.848 -6.777 1.00 88.00 101 ASP A C 1
ATOM 789 O O . ASP A 1 101 ? -3.335 -5.404 -6.550 1.00 88.00 101 ASP A O 1
ATOM 793 N N . LEU A 1 102 ? -4.906 -3.914 -5.963 1.00 87.25 102 LEU A N 1
ATOM 794 C CA . LEU A 1 102 ? -4.281 -3.454 -4.722 1.00 87.25 102 LEU A CA 1
ATOM 795 C C . LEU A 1 102 ? -5.132 -3.754 -3.481 1.00 87.25 102 LEU A C 1
ATOM 797 O O . LEU A 1 102 ? -4.654 -3.603 -2.357 1.00 87.25 102 LEU A O 1
ATOM 801 N N . MET A 1 103 ? -6.389 -4.141 -3.686 1.00 91.62 103 MET A N 1
ATOM 802 C CA . MET A 1 103 ? -7.357 -4.416 -2.636 1.00 91.62 103 MET A CA 1
ATOM 803 C C . MET A 1 103 ? -6.975 -5.660 -1.826 1.00 91.62 103 MET A C 1
ATOM 805 O O . MET A 1 103 ? -6.578 -6.694 -2.363 1.00 91.62 103 MET A O 1
ATOM 809 N N . ILE A 1 104 ? -7.179 -5.574 -0.517 1.00 89.75 104 ILE A N 1
ATOM 810 C CA . ILE A 1 104 ? -7.070 -6.670 0.439 1.00 89.75 104 ILE A CA 1
ATOM 811 C C . ILE A 1 104 ? -8.493 -7.127 0.780 1.00 89.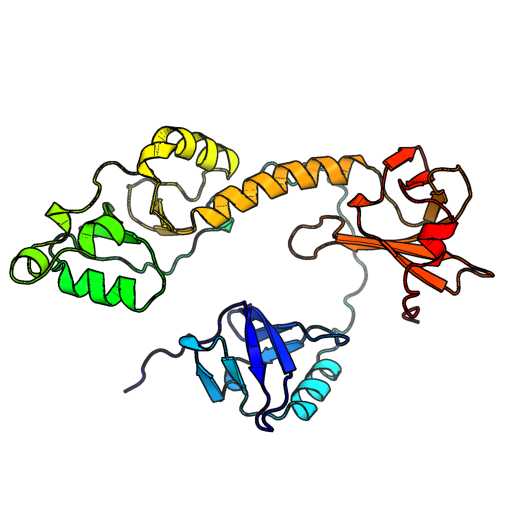75 104 ILE A C 1
ATOM 813 O O . ILE A 1 104 ? -9.341 -6.318 1.150 1.00 89.75 104 ILE A O 1
ATOM 817 N N . GLN A 1 105 ? -8.768 -8.427 0.638 1.0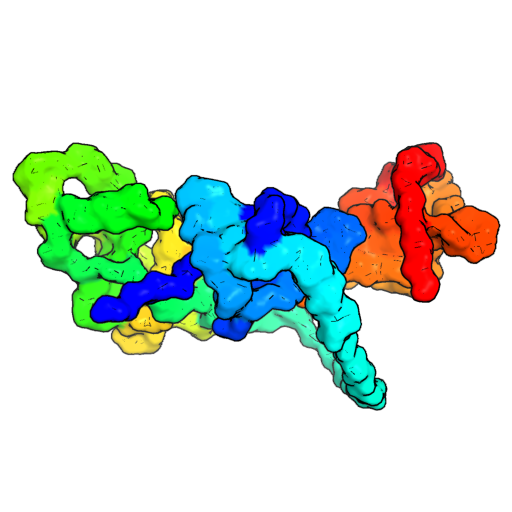0 81.25 105 GLN A N 1
ATOM 818 C CA . GLN A 1 105 ? -10.090 -9.008 0.928 1.00 81.25 105 GLN A CA 1
ATOM 819 C C . GLN A 1 105 ? -10.311 -9.302 2.418 1.00 81.25 105 GLN A C 1
ATOM 821 O O . GLN A 1 105 ? -11.443 -9.508 2.848 1.00 81.25 105 GLN A O 1
ATOM 826 N N . THR A 1 106 ? -9.242 -9.358 3.213 1.00 70.25 106 THR A N 1
ATOM 827 C CA . THR A 1 106 ? -9.355 -9.546 4.661 1.00 70.25 106 THR A CA 1
ATOM 828 C C . THR A 1 106 ? -9.811 -8.241 5.293 1.00 70.25 106 THR A C 1
ATOM 830 O O . THR A 1 106 ? -9.096 -7.248 5.237 1.00 70.25 106 THR A O 1
ATOM 833 N N . LEU A 1 107 ? -11.000 -8.262 5.887 1.00 75.19 107 LEU A N 1
ATOM 834 C CA . LEU A 1 107 ? -11.648 -7.084 6.445 1.00 75.19 107 LEU A CA 1
ATOM 835 C C . LEU A 1 107 ? -11.517 -7.080 7.965 1.00 75.19 107 LEU A C 1
ATOM 837 O O . LEU A 1 107 ? -12.193 -7.833 8.668 1.00 75.19 107 LEU A O 1
ATOM 841 N N . ASP A 1 108 ? -10.664 -6.204 8.474 1.00 87.31 108 ASP A N 1
ATOM 842 C CA . ASP A 1 108 ? -10.565 -5.932 9.900 1.00 87.31 108 ASP A CA 1
ATOM 843 C C . ASP A 1 108 ? -11.446 -4.710 10.233 1.00 87.31 108 ASP A C 1
ATOM 845 O O . ASP A 1 108 ? -11.039 -3.555 10.109 1.00 87.31 108 ASP A O 1
ATOM 849 N N . VAL A 1 109 ? -12.715 -4.995 10.562 1.00 95.75 109 VAL A N 1
ATOM 850 C CA . VAL A 1 109 ? -13.808 -4.011 10.718 1.00 95.75 109 VAL A CA 1
ATOM 851 C C . VAL A 1 109 ? -14.424 -4.035 12.117 1.00 95.75 109 VAL A C 1
ATOM 853 O O . VAL A 1 109 ? -14.263 -5.003 12.870 1.00 95.75 109 VAL A O 1
ATOM 856 N N . VAL A 1 110 ? -15.161 -2.980 12.472 1.00 97.56 110 VAL A N 1
ATOM 857 C CA . VAL A 1 110 ? -15.883 -2.864 13.755 1.00 97.56 110 VAL A CA 1
ATOM 858 C C . VAL A 1 110 ? -17.349 -2.481 13.565 1.00 97.56 110 VAL A C 1
ATOM 860 O O . VAL A 1 110 ? -17.719 -1.870 12.566 1.00 97.56 110 VAL A O 1
ATOM 863 N N . SER A 1 111 ? -18.190 -2.827 14.542 1.00 98.19 111 SER A N 1
ATOM 864 C CA . SER A 1 111 ? -19.601 -2.418 14.567 1.00 98.19 111 SER A CA 1
ATOM 865 C C . SER A 1 111 ? -19.758 -0.997 15.128 1.00 98.19 111 SER A C 1
ATOM 867 O O . SER A 1 111 ? -19.024 -0.629 16.050 1.00 98.19 111 SER A O 1
ATOM 869 N N . PRO A 1 112 ? -20.736 -0.201 14.654 1.00 98.44 112 PRO A N 1
ATOM 870 C CA . PRO A 1 112 ? -21.014 1.133 15.191 1.00 98.44 112 PRO A CA 1
ATOM 871 C C . PRO A 1 112 ? -21.382 1.150 16.684 1.00 98.44 112 PRO A C 1
ATOM 873 O O . PRO A 1 112 ? -21.144 2.156 17.353 1.00 98.44 112 PRO A O 1
ATOM 876 N N . ASP A 1 113 ? -21.927 0.052 17.215 1.00 98.56 113 ASP A N 1
ATOM 877 C CA . ASP A 1 113 ? -22.301 -0.086 18.634 1.00 98.56 113 ASP A CA 1
ATOM 878 C C . ASP A 1 113 ? -21.176 -0.635 19.515 1.00 98.56 113 ASP A C 1
ATOM 880 O O . ASP A 1 113 ? -21.340 -0.783 20.726 1.00 98.56 113 ASP A O 1
ATOM 884 N N . GLN A 1 114 ? -20.024 -0.952 18.924 1.00 98.44 114 GLN A N 1
ATOM 885 C CA . GLN A 1 114 ? -18.873 -1.426 19.674 1.00 98.44 114 GLN A CA 1
ATOM 886 C C . GLN A 1 114 ? -18.330 -0.307 20.570 1.00 98.44 114 GLN A C 1
ATOM 888 O O . GLN A 1 114 ? -18.239 0.848 20.150 1.00 98.44 114 GLN A O 1
ATOM 893 N N . ALA A 1 115 ? -17.952 -0.653 21.801 1.00 98.44 115 ALA A N 1
ATOM 894 C CA . ALA A 1 115 ? -17.376 0.300 22.740 1.00 98.44 115 ALA A CA 1
ATOM 895 C C . ALA A 1 115 ? -16.012 0.805 22.250 1.00 98.44 115 ALA A C 1
ATOM 897 O O . ALA A 1 115 ? -15.183 0.031 21.749 1.00 98.44 115 ALA A O 1
ATOM 898 N N . VAL A 1 116 ? -15.752 2.095 22.467 1.00 98.44 116 VAL A N 1
ATOM 899 C CA . VAL A 1 116 ? -14.471 2.740 22.151 1.00 98.44 116 VAL A CA 1
ATOM 900 C C . VAL A 1 116 ? -13.285 1.977 22.750 1.00 98.44 116 VAL A C 1
ATOM 902 O O . VAL A 1 116 ? -12.300 1.758 22.050 1.00 98.44 116 VAL A O 1
ATOM 905 N N . ARG A 1 117 ? -13.380 1.489 23.993 1.00 97.81 117 ARG A N 1
ATOM 906 C CA . ARG A 1 117 ? -12.321 0.714 24.666 1.00 97.81 117 ARG A CA 1
ATOM 907 C C . ARG A 1 117 ? -11.877 -0.508 23.859 1.00 97.81 117 ARG A C 1
ATOM 909 O O . ARG A 1 117 ? -10.686 -0.824 23.783 1.00 97.81 117 ARG A O 1
ATOM 916 N N . THR A 1 118 ? -12.828 -1.215 23.253 1.00 96.81 118 THR A N 1
ATOM 917 C CA . THR A 1 118 ? -12.535 -2.398 22.436 1.00 96.81 118 THR A CA 1
ATOM 918 C C . THR A 1 118 ? -11.791 -1.997 21.166 1.00 96.81 118 THR A C 1
ATOM 920 O O . THR A 1 118 ? -10.806 -2.634 20.803 1.00 96.81 118 THR A O 1
ATOM 923 N N . VAL A 1 119 ? -12.222 -0.913 20.518 1.00 97.12 119 VAL A N 1
ATOM 924 C CA . VAL A 1 119 ? -11.555 -0.365 19.328 1.00 97.12 119 VAL A CA 1
ATOM 925 C C . VAL A 1 119 ? -10.156 0.151 19.653 1.00 97.12 119 VAL A C 1
ATOM 927 O O . VAL A 1 119 ? -9.221 -0.137 18.912 1.00 97.12 119 VAL A O 1
ATOM 930 N N . GLN A 1 120 ? -9.984 0.837 20.786 1.00 95.94 120 GLN A N 1
ATOM 931 C CA . GLN A 1 120 ? -8.678 1.302 21.247 1.00 95.94 120 GLN A CA 1
ATOM 932 C C . GLN A 1 120 ? -7.700 0.136 21.430 1.00 95.94 120 GLN A C 1
ATOM 934 O O . GLN A 1 120 ? -6.549 0.215 21.012 1.00 95.94 120 GLN A O 1
ATOM 939 N N . THR A 1 121 ? -8.166 -0.957 22.036 1.00 92.50 121 THR A N 1
ATOM 940 C CA . THR A 1 121 ? -7.344 -2.154 22.258 1.00 92.50 121 THR A CA 1
ATOM 941 C C . THR A 1 121 ? -6.877 -2.761 20.933 1.00 92.50 121 THR A C 1
ATOM 943 O O . THR A 1 121 ? -5.714 -3.136 20.812 1.00 92.50 121 THR A O 1
ATOM 946 N N . ARG A 1 122 ? -7.762 -2.812 19.928 1.00 91.19 122 ARG A N 1
ATOM 947 C CA . ARG A 1 122 ? -7.453 -3.347 18.593 1.00 91.19 122 ARG A CA 1
ATOM 948 C C . ARG A 1 122 ? -6.447 -2.467 17.849 1.00 91.19 122 ARG A C 1
ATOM 950 O O . ARG A 1 122 ? -5.390 -2.943 17.455 1.00 91.19 122 ARG A O 1
ATOM 957 N N . LEU A 1 123 ? -6.721 -1.163 17.759 1.00 88.88 123 LEU A N 1
ATOM 958 C CA . LEU A 1 123 ? -5.822 -0.196 17.116 1.00 88.88 123 LEU A CA 1
ATOM 959 C C . LEU A 1 123 ? -4.441 -0.147 17.792 1.00 88.88 123 LEU A C 1
ATOM 961 O O . LEU A 1 123 ? -3.420 -0.125 17.110 1.00 88.88 123 LEU A O 1
ATOM 965 N N . GLY A 1 124 ? -4.394 -0.196 19.128 1.00 84.00 124 GLY A N 1
ATOM 966 C CA . GLY A 1 124 ? -3.142 -0.191 19.887 1.00 84.00 124 GLY A CA 1
ATOM 967 C C . GLY A 1 124 ? -2.296 -1.460 19.729 1.00 84.00 124 GLY A C 1
ATOM 968 O O . GLY A 1 124 ? -1.086 -1.403 19.937 1.00 84.00 124 GLY A O 1
ATOM 969 N N . GLY A 1 125 ? -2.908 -2.592 19.363 1.00 76.25 125 GLY A N 1
ATOM 970 C CA . GLY A 1 125 ? -2.214 -3.866 19.156 1.00 76.25 125 GLY A CA 1
ATOM 971 C C . GLY A 1 125 ? -1.674 -4.079 17.739 1.00 76.25 125 GLY A C 1
ATOM 972 O O . GLY A 1 125 ? -0.714 -4.827 17.570 1.00 76.25 125 GLY A O 1
ATOM 973 N N . GLU A 1 126 ? -2.261 -3.431 16.729 1.00 65.81 126 GLU A N 1
ATOM 974 C CA . GLU A 1 126 ? -2.071 -3.809 15.316 1.00 65.81 126 GLU A CA 1
ATOM 975 C C . GLU A 1 126 ? -1.328 -2.770 14.460 1.00 65.81 126 GLU A C 1
ATOM 977 O O . GLU A 1 126 ? -1.248 -2.915 13.243 1.00 65.81 126 GLU A O 1
ATOM 982 N N . ALA A 1 127 ? -0.756 -1.725 15.070 1.00 76.88 127 ALA A N 1
ATOM 983 C CA . ALA A 1 127 ? -0.095 -0.618 14.361 1.00 76.88 127 ALA A CA 1
ATOM 984 C C . ALA A 1 127 ? -0.972 0.047 13.273 1.00 76.88 127 ALA A C 1
ATOM 986 O O . ALA A 1 127 ? -0.449 0.682 12.356 1.00 76.88 127 ALA A O 1
ATOM 987 N N . ARG A 1 128 ? -2.301 -0.078 13.386 1.00 84.44 128 ARG A N 1
ATOM 988 C CA . ARG A 1 128 ? -3.279 0.600 12.528 1.00 84.44 128 ARG A CA 1
ATOM 989 C C . ARG A 1 128 ? -3.617 1.972 13.103 1.00 84.44 128 ARG A C 1
ATOM 991 O O . ARG A 1 128 ? -3.634 2.171 14.318 1.00 84.44 128 ARG A O 1
ATOM 998 N N . LEU A 1 129 ? -3.909 2.922 12.223 1.00 89.75 129 LEU A N 1
ATOM 999 C CA . LEU A 1 129 ? -4.315 4.282 12.582 1.00 89.75 129 LEU A CA 1
ATOM 1000 C C . LEU A 1 129 ? -5.823 4.498 12.452 1.00 89.75 129 LEU A C 1
ATOM 1002 O O . LEU A 1 129 ? -6.344 5.443 13.045 1.00 89.75 129 LEU A O 1
ATOM 1006 N N . SER A 1 130 ? -6.529 3.629 11.730 1.00 95.00 130 SER A N 1
ATOM 1007 C CA . SER A 1 130 ? -7.978 3.691 11.573 1.00 95.00 130 SER A CA 1
ATOM 1008 C C . SER A 1 130 ? -8.612 2.310 11.387 1.00 95.00 130 SER A C 1
ATOM 1010 O O . SER A 1 130 ? -7.931 1.357 11.016 1.00 95.00 130 SER A O 1
ATOM 1012 N N . LEU A 1 131 ? -9.915 2.205 11.667 1.00 96.75 131 LEU A N 1
ATOM 1013 C CA . LEU A 1 131 ? -10.743 1.037 11.345 1.00 96.75 131 LEU A CA 1
ATOM 1014 C C . LEU A 1 131 ? -12.007 1.470 10.607 1.00 96.75 131 LEU A C 1
ATOM 1016 O O . LEU A 1 131 ? -12.621 2.487 10.946 1.00 96.75 131 LEU A O 1
ATOM 1020 N N . ILE A 1 132 ? -12.432 0.651 9.647 1.00 97.62 132 ILE A N 1
ATOM 1021 C CA . ILE A 1 132 ? -13.705 0.826 8.950 1.00 97.62 132 ILE A CA 1
ATOM 1022 C C . ILE A 1 132 ? -14.834 0.336 9.867 1.00 97.62 132 ILE A C 1
ATOM 1024 O O . ILE A 1 132 ? -14.792 -0.770 10.417 1.00 97.62 132 ILE A O 1
ATOM 1028 N N . VAL A 1 133 ? -15.853 1.175 10.037 1.00 98.19 133 VAL A N 1
ATOM 1029 C CA . VAL A 1 133 ? -17.064 0.877 10.802 1.00 98.19 133 VAL A CA 1
ATOM 1030 C C . VAL A 1 133 ? -18.139 0.386 9.841 1.00 98.19 133 VAL A C 1
ATOM 1032 O O . VAL A 1 133 ? -18.474 1.078 8.880 1.00 98.19 133 VAL A O 1
ATOM 1035 N N . VAL A 1 134 ? -18.694 -0.795 10.100 1.00 98.12 134 VAL A N 1
ATOM 1036 C CA . VAL A 1 134 ? -19.650 -1.476 9.216 1.00 98.12 134 VAL A CA 1
ATOM 1037 C C . VAL A 1 134 ? -20.949 -1.768 9.963 1.00 98.12 134 VAL A C 1
ATOM 1039 O O . VAL A 1 134 ? -20.931 -2.299 11.072 1.00 98.12 134 VAL A O 1
ATOM 1042 N N . GLU A 1 135 ? -22.087 -1.461 9.340 1.00 97.88 135 GLU A N 1
ATOM 1043 C CA . GLU A 1 135 ? -23.414 -1.883 9.800 1.00 97.88 135 GLU A CA 1
ATOM 1044 C C . GLU A 1 135 ? -23.999 -2.866 8.774 1.00 97.88 135 GLU A C 1
ATOM 1046 O O . GLU A 1 135 ? -24.269 -2.518 7.622 1.00 97.88 135 GLU A O 1
ATOM 1051 N N . GLY A 1 136 ? -24.131 -4.135 9.170 1.00 96.12 136 GLY A N 1
ATOM 1052 C CA . GLY A 1 136 ? -24.413 -5.221 8.230 1.00 96.12 136 GLY A CA 1
ATOM 1053 C C . GLY A 1 136 ? -23.224 -5.461 7.296 1.00 96.12 136 GLY A C 1
ATOM 1054 O O . GLY A 1 136 ? -22.171 -5.890 7.751 1.00 96.12 136 GLY A O 1
ATOM 1055 N N . GLU A 1 137 ? -23.396 -5.173 6.006 1.00 96.56 137 GLU A N 1
ATOM 1056 C CA . GLU A 1 137 ? -22.340 -5.278 4.983 1.00 96.56 137 GLU A CA 1
ATOM 1057 C C . GLU A 1 137 ? -21.889 -3.907 4.461 1.00 96.56 137 GLU A C 1
ATOM 1059 O O . GLU A 1 137 ? -21.066 -3.835 3.557 1.00 96.56 137 GLU A O 1
ATOM 1064 N N . ARG A 1 138 ? -22.430 -2.803 4.988 1.00 98.00 138 ARG A N 1
ATOM 1065 C CA . ARG A 1 138 ? -22.177 -1.459 4.455 1.00 98.00 138 ARG A CA 1
ATOM 1066 C C . ARG A 1 138 ? -21.229 -0.677 5.358 1.00 98.00 138 ARG A C 1
ATOM 1068 O O . ARG A 1 138 ? -21.484 -0.616 6.564 1.00 98.00 138 ARG A O 1
ATOM 1075 N N . PRO A 1 139 ? -20.174 -0.044 4.815 1.00 97.94 139 PRO A N 1
ATOM 1076 C CA . PRO A 1 139 ? -19.368 0.876 5.598 1.00 97.94 139 PRO A CA 1
ATOM 1077 C C . PRO A 1 139 ? -20.212 2.113 5.935 1.00 97.94 139 PRO A C 1
ATOM 1079 O O . PRO A 1 139 ? -20.809 2.733 5.058 1.00 97.94 139 PRO A O 1
ATOM 1082 N N . VAL A 1 140 ? -20.281 2.456 7.219 1.00 98.25 140 VAL A N 1
ATOM 1083 C CA . VAL A 1 140 ? -21.059 3.592 7.749 1.00 98.25 140 VAL A CA 1
ATOM 1084 C C . VAL A 1 140 ? -20.182 4.661 8.396 1.00 98.25 140 VAL A C 1
ATOM 1086 O O . VAL A 1 140 ? -20.671 5.742 8.731 1.00 98.25 140 VAL A O 1
ATOM 1089 N N . GLY A 1 141 ? -18.894 4.375 8.581 1.00 97.75 141 GLY A N 1
ATOM 1090 C CA . GLY A 1 141 ? -17.935 5.328 9.113 1.00 97.75 141 GLY A CA 1
ATOM 1091 C C . GLY A 1 141 ? -16.506 4.810 9.109 1.00 97.75 141 GLY A C 1
ATOM 1092 O O . GLY A 1 141 ? -16.250 3.642 8.824 1.00 97.75 141 GLY A O 1
ATOM 1093 N N . ILE A 1 142 ? -15.578 5.682 9.485 1.00 97.50 142 ILE A N 1
ATOM 1094 C CA . ILE A 1 142 ? -14.193 5.333 9.812 1.00 97.50 142 ILE A CA 1
ATOM 1095 C C . ILE A 1 142 ? -13.885 5.918 11.187 1.00 97.50 142 ILE A C 1
ATOM 1097 O O . ILE A 1 142 ? -14.173 7.085 11.447 1.00 97.50 142 ILE A O 1
ATOM 1101 N N . VAL A 1 143 ? -13.312 5.115 12.080 1.00 97.56 143 VAL A N 1
ATOM 1102 C CA . VAL A 1 143 ? -12.835 5.579 13.389 1.00 97.56 143 VAL A CA 1
ATOM 1103 C C . VAL A 1 143 ? -11.318 5.685 13.366 1.00 97.56 143 VAL A C 1
ATOM 1105 O O . VAL A 1 143 ? -10.637 4.724 13.009 1.00 97.56 143 VAL A O 1
ATOM 1108 N N . ARG A 1 144 ? -10.777 6.847 13.741 1.00 96.12 144 ARG A N 1
ATOM 1109 C CA . ARG A 1 144 ? -9.333 7.105 13.748 1.00 96.12 144 ARG A CA 1
ATOM 1110 C C . ARG A 1 144 ? -8.789 7.018 15.165 1.00 96.12 144 ARG A C 1
ATOM 1112 O O . ARG A 1 144 ? -9.393 7.510 16.117 1.00 96.12 144 ARG A O 1
ATOM 1119 N N . TRP A 1 145 ? -7.581 6.483 15.305 1.00 94.75 145 TRP A N 1
ATOM 1120 C CA . TRP A 1 145 ? -6.876 6.381 16.581 1.00 94.75 145 TRP A CA 1
ATOM 1121 C C . TRP A 1 145 ? -6.807 7.730 17.308 1.00 94.75 145 TRP A C 1
ATOM 1123 O O . TRP A 1 145 ? -7.125 7.816 18.492 1.00 94.75 145 TRP A O 1
ATOM 1133 N N . ARG A 1 146 ? -6.483 8.809 16.581 1.00 93.38 146 ARG A N 1
ATOM 1134 C CA . ARG A 1 146 ? -6.358 10.165 17.144 1.00 93.38 146 ARG A CA 1
ATOM 1135 C C . ARG A 1 146 ? -7.641 10.703 17.786 1.00 93.38 146 ARG A C 1
ATOM 1137 O O . ARG A 1 146 ? -7.557 11.557 18.659 1.00 93.38 146 ARG A O 1
ATOM 1144 N N . GLU A 1 147 ? -8.807 10.236 17.343 1.00 94.69 147 GLU A N 1
ATOM 1145 C CA . GLU A 1 147 ? -10.109 10.696 17.848 1.00 94.69 147 GLU A CA 1
ATOM 1146 C C . GLU A 1 147 ? -10.466 10.020 19.162 1.00 94.69 147 GLU A C 1
ATOM 1148 O O . GLU A 1 147 ? -11.132 10.616 20.005 1.00 94.69 147 GLU A O 1
ATOM 1153 N N . ILE A 1 148 ? -10.005 8.781 19.337 1.00 96.56 148 ILE A N 1
ATOM 1154 C CA . ILE A 1 148 ? -10.410 7.956 20.465 1.00 96.56 148 ILE A CA 1
ATOM 1155 C C . ILE A 1 148 ? -9.316 7.764 21.508 1.00 96.56 148 ILE A C 1
ATOM 1157 O O . ILE A 1 148 ? -9.645 7.468 22.647 1.00 96.56 148 ILE A O 1
ATOM 1161 N N . MET A 1 149 ? -8.029 7.942 21.191 1.00 94.12 149 MET A N 1
ATOM 1162 C CA . MET A 1 149 ? -6.918 7.609 22.103 1.00 94.12 149 MET A CA 1
ATOM 1163 C C . MET A 1 149 ? -6.921 8.386 23.431 1.00 94.12 149 MET A C 1
ATOM 1165 O O . MET A 1 149 ? -6.322 7.937 24.403 1.00 94.12 149 MET A O 1
ATOM 1169 N N . GLY A 1 150 ? -7.585 9.545 23.482 1.00 94.06 150 GLY A N 1
ATOM 1170 C CA . GLY A 1 150 ? -7.735 10.352 24.699 1.00 94.06 150 GLY A CA 1
ATOM 1171 C C . GLY A 1 150 ? -8.957 10.002 25.555 1.00 94.06 150 GLY A C 1
ATOM 1172 O O . GLY A 1 150 ? -9.097 10.547 26.648 1.00 94.06 150 GLY A O 1
ATOM 1173 N N . LEU A 1 151 ? -9.846 9.128 25.075 1.00 95.75 151 LEU A N 1
ATOM 1174 C CA . LEU A 1 151 ? -11.087 8.772 25.761 1.00 95.75 151 LEU A CA 1
ATOM 1175 C C . LEU A 1 151 ? -10.817 7.707 26.832 1.00 95.75 151 LEU A C 1
ATOM 1177 O O . LEU A 1 151 ? -10.182 6.686 26.565 1.00 95.75 151 LEU A O 1
ATOM 1181 N N . ALA A 1 152 ? -11.302 7.944 28.050 1.00 95.88 152 ALA A N 1
ATOM 1182 C CA . ALA A 1 152 ? -11.096 7.077 29.207 1.00 95.88 152 ALA A CA 1
ATOM 1183 C C . ALA A 1 152 ? -12.329 7.077 30.125 1.00 95.88 152 ALA A C 1
ATOM 1185 O O . ALA A 1 152 ? -13.208 7.928 30.008 1.00 95.88 152 ALA A O 1
ATOM 1186 N N . GLY A 1 153 ? -12.390 6.132 31.068 1.00 96.06 153 GLY A N 1
ATOM 1187 C CA . GLY A 1 153 ? -13.511 6.036 32.008 1.00 96.06 153 GLY A CA 1
ATOM 1188 C C . GLY A 1 153 ? -14.830 5.741 31.291 1.00 96.06 153 GLY A C 1
ATOM 1189 O O . GLY A 1 153 ? -14.880 4.839 30.460 1.00 96.06 153 GLY A O 1
ATOM 1190 N N . GLU A 1 154 ? -15.882 6.498 31.611 1.00 95.62 154 GLU A N 1
ATOM 1191 C CA . GLU A 1 154 ? -17.205 6.349 30.985 1.00 95.62 154 GLU A CA 1
ATOM 1192 C C . GLU A 1 154 ? -17.184 6.663 29.482 1.00 95.62 154 GLU A C 1
ATOM 1194 O O . GLU A 1 154 ? -17.885 6.008 28.714 1.00 95.62 154 GLU A O 1
ATOM 1199 N N . ASP A 1 155 ? -16.328 7.587 29.029 1.00 96.94 155 ASP A N 1
ATOM 1200 C CA . ASP A 1 155 ? -16.229 7.924 27.604 1.00 96.94 155 ASP A CA 1
ATOM 1201 C C . ASP A 1 155 ? -15.682 6.767 26.756 1.00 96.94 155 ASP A C 1
ATOM 1203 O O . ASP A 1 155 ? -16.031 6.644 25.585 1.00 96.94 155 ASP A O 1
ATOM 1207 N N . ALA A 1 156 ? -14.871 5.881 27.343 1.00 97.12 156 ALA A N 1
ATOM 1208 C CA . ALA A 1 156 ? -14.375 4.690 26.654 1.00 97.12 156 ALA A CA 1
ATOM 1209 C C . ALA A 1 156 ? -15.446 3.586 26.512 1.00 97.12 156 ALA A C 1
ATOM 1211 O O . ALA A 1 156 ? -15.273 2.670 25.708 1.00 97.12 156 ALA A O 1
ATOM 1212 N N . GLU A 1 157 ? -16.550 3.663 27.261 1.00 98.25 157 GLU A N 1
ATOM 1213 C CA . GLU A 1 157 ? -17.683 2.729 27.152 1.00 98.25 157 GLU A CA 1
ATOM 1214 C C . GLU A 1 157 ? -18.723 3.173 26.116 1.00 98.25 157 GLU A C 1
ATOM 1216 O O . GLU A 1 157 ? -19.595 2.391 25.737 1.00 98.25 157 GLU A O 1
ATOM 1221 N N . ARG A 1 158 ? -18.641 4.420 25.638 1.00 98.44 158 ARG A N 1
ATOM 1222 C CA . ARG A 1 158 ? -19.546 4.949 24.613 1.00 98.44 158 ARG A CA 1
ATOM 1223 C C . ARG A 1 158 ? -19.326 4.241 23.267 1.00 98.44 158 ARG A C 1
ATOM 1225 O O . ARG A 1 158 ? -18.212 3.783 22.981 1.00 98.44 158 ARG A O 1
ATOM 1232 N N . PRO A 1 159 ? -20.370 4.138 22.428 1.00 98.62 159 PRO A N 1
ATOM 1233 C CA . PRO A 1 159 ? -20.278 3.456 21.147 1.00 98.62 159 PRO A CA 1
ATOM 1234 C C . PRO A 1 159 ? -19.490 4.279 20.120 1.00 98.62 159 PRO A C 1
ATOM 1236 O O . PRO A 1 159 ? -19.567 5.509 20.066 1.00 98.62 159 PRO A O 1
ATOM 1239 N N . VAL A 1 160 ? -18.763 3.589 19.243 1.00 98.31 160 VAL A N 1
ATOM 1240 C CA . VAL A 1 160 ? -17.901 4.196 18.213 1.00 98.31 160 VAL A CA 1
ATOM 1241 C C . VAL A 1 160 ? -18.668 5.108 17.250 1.00 98.31 160 VAL A C 1
ATOM 1243 O O . VAL A 1 160 ? -18.102 6.089 16.766 1.00 98.31 160 VAL A O 1
ATOM 1246 N N . ARG A 1 161 ? -19.967 4.867 17.013 1.00 98.50 161 ARG A N 1
ATOM 1247 C CA . ARG A 1 161 ? -20.817 5.715 16.148 1.00 98.50 161 ARG A CA 1
ATOM 1248 C C . ARG A 1 161 ? -20.902 7.191 16.557 1.00 98.50 161 ARG A C 1
ATOM 1250 O O . ARG A 1 161 ? -21.353 8.015 15.753 1.00 98.50 161 ARG A O 1
ATOM 1257 N N . GLU A 1 162 ? -20.519 7.515 17.790 1.00 98.25 162 GLU A N 1
ATOM 1258 C CA . GLU A 1 162 ? -20.457 8.885 18.312 1.00 98.25 162 GLU A CA 1
ATOM 1259 C C . GLU A 1 162 ? -19.153 9.612 17.956 1.00 98.25 162 GLU A C 1
ATOM 1261 O O . GLU A 1 162 ? -19.132 10.841 17.962 1.00 98.25 162 GLU A O 1
ATOM 1266 N N . PHE A 1 163 ? -18.095 8.871 17.615 1.00 97.69 163 PHE A N 1
ATOM 1267 C CA . PHE A 1 163 ? -16.754 9.406 17.349 1.00 97.69 163 PHE A CA 1
ATOM 1268 C C . PHE A 1 163 ? -16.270 9.157 15.917 1.00 97.69 163 PHE A C 1
ATOM 1270 O O . PHE A 1 163 ? -15.291 9.764 15.500 1.00 97.69 163 PHE A O 1
ATOM 1277 N N . MET A 1 164 ? -16.936 8.275 15.164 1.00 97.19 164 MET A N 1
ATOM 1278 C CA . MET A 1 164 ? -16.559 7.964 13.786 1.00 97.19 164 MET A CA 1
ATOM 1279 C C . MET A 1 164 ? -16.814 9.132 12.827 1.00 97.19 164 MET A C 1
ATOM 1281 O O . MET A 1 164 ? -17.822 9.842 12.916 1.00 97.19 164 MET A O 1
ATOM 1285 N N . VAL A 1 165 ? -15.946 9.250 11.830 1.00 95.75 165 VAL A N 1
ATOM 1286 C CA . VAL A 1 165 ? -16.161 10.080 10.648 1.00 95.75 165 VAL A CA 1
ATOM 1287 C C . VAL A 1 165 ? -17.219 9.417 9.772 1.00 95.75 165 VAL A C 1
ATOM 1289 O O . VAL A 1 165 ? -17.087 8.245 9.432 1.00 95.75 165 VAL A O 1
ATOM 1292 N N . ARG A 1 166 ? -18.271 10.158 9.410 1.00 95.31 166 ARG A N 1
ATOM 1293 C CA . ARG A 1 166 ? -19.390 9.653 8.586 1.00 95.31 166 ARG A CA 1
ATOM 1294 C C . ARG A 1 166 ? -19.284 10.017 7.110 1.00 95.31 166 ARG A C 1
ATOM 1296 O O . ARG A 1 166 ? -19.890 9.350 6.283 1.00 95.31 166 ARG A O 1
ATOM 1303 N N . GLU A 1 167 ? -18.543 11.072 6.799 1.00 94.06 167 GLU A N 1
ATOM 1304 C CA . GLU A 1 167 ? -18.230 11.476 5.432 1.00 94.06 167 GLU A CA 1
ATOM 1305 C C . GLU A 1 167 ? -16.809 11.011 5.126 1.00 94.06 167 GLU A C 1
ATOM 1307 O O . GLU A 1 167 ? -15.849 11.488 5.723 1.00 94.06 167 GLU A O 1
ATOM 1312 N N . PHE A 1 168 ? -16.689 9.995 4.283 1.00 93.94 168 PHE A N 1
ATOM 1313 C CA . PHE A 1 168 ? -15.411 9.411 3.906 1.00 93.94 168 PHE A CA 1
ATOM 1314 C C . PHE A 1 168 ? -15.509 8.877 2.475 1.00 93.94 168 PHE A C 1
ATOM 1316 O O . PHE A 1 168 ? -16.585 8.423 2.063 1.00 93.94 168 PHE A O 1
ATOM 1323 N N . PRO A 1 169 ? -14.407 8.906 1.714 1.00 94.94 169 PRO A N 1
ATOM 1324 C CA . PRO A 1 169 ? -14.399 8.333 0.382 1.00 94.94 169 PRO A CA 1
ATOM 1325 C C . PRO A 1 169 ? -14.421 6.805 0.463 1.00 94.94 169 PRO A C 1
ATOM 1327 O O . PRO A 1 169 ? -13.800 6.190 1.334 1.00 94.94 169 PRO A O 1
ATOM 1330 N N . HIS A 1 170 ? -15.125 6.194 -0.481 1.00 95.44 170 HIS A N 1
ATOM 1331 C CA . HIS A 1 170 ? -15.069 4.764 -0.749 1.00 95.44 170 HIS A CA 1
ATOM 1332 C C . HIS A 1 170 ? -14.698 4.558 -2.211 1.00 95.44 170 HIS A C 1
ATOM 1334 O O . HIS A 1 170 ? -14.997 5.384 -3.070 1.00 95.44 170 HIS A O 1
ATOM 1340 N N . LEU A 1 171 ? -14.033 3.446 -2.485 1.00 97.38 171 LEU A N 1
ATOM 1341 C CA . LEU A 1 171 ? -13.586 3.094 -3.823 1.00 97.38 171 LEU A CA 1
ATOM 1342 C C . LEU A 1 171 ? -14.388 1.911 -4.352 1.00 97.38 171 LEU A C 1
ATOM 1344 O O . LEU A 1 171 ? -15.029 1.199 -3.586 1.00 97.38 171 LEU A O 1
ATOM 1348 N N . THR A 1 172 ? -14.333 1.669 -5.655 1.00 97.62 172 THR A N 1
ATOM 1349 C CA . THR A 1 172 ? -14.908 0.468 -6.274 1.00 97.62 172 THR A CA 1
ATOM 1350 C C . THR A 1 172 ? -13.799 -0.385 -6.883 1.00 97.62 172 THR A C 1
ATOM 1352 O O . THR A 1 172 ? -12.817 0.174 -7.373 1.00 97.62 172 THR A O 1
ATOM 1355 N N . PRO A 1 173 ? -13.920 -1.726 -6.922 1.00 96.94 173 PRO A N 1
ATOM 1356 C CA . PRO A 1 173 ? -12.884 -2.590 -7.492 1.00 96.94 173 PRO A CA 1
ATOM 1357 C C . PRO A 1 173 ? -12.548 -2.255 -8.950 1.00 96.94 173 PRO A C 1
ATOM 1359 O O . PRO A 1 173 ? -11.419 -2.464 -9.392 1.00 96.94 173 PRO A O 1
ATOM 1362 N N . SER A 1 174 ? -13.526 -1.739 -9.699 1.00 95.94 174 SER A N 1
ATOM 1363 C CA . SER A 1 174 ? -13.391 -1.385 -11.108 1.00 95.94 174 SER A CA 1
ATOM 1364 C C . SER A 1 174 ? -12.700 -0.047 -11.357 1.00 95.94 174 SER A C 1
ATOM 1366 O O . SER A 1 174 ? -12.217 0.134 -12.474 1.00 95.94 174 SER A O 1
ATOM 1368 N N . GLN A 1 175 ? -12.649 0.870 -10.384 1.00 95.50 175 GLN A N 1
ATOM 1369 C CA . GLN A 1 175 ? -11.971 2.158 -10.559 1.00 95.50 175 GLN A CA 1
ATOM 1370 C C . GLN A 1 175 ? -10.513 1.942 -10.945 1.00 95.50 175 GLN A C 1
ATOM 1372 O O . GLN A 1 175 ? -9.821 1.089 -10.381 1.00 95.50 175 GLN A O 1
ATOM 1377 N N . THR A 1 176 ? -10.040 2.728 -11.903 1.00 94.19 176 THR A N 1
ATOM 1378 C CA . THR A 1 176 ? -8.606 2.835 -12.159 1.00 94.19 176 THR A CA 1
ATOM 1379 C C . THR A 1 176 ? -7.919 3.520 -10.982 1.00 94.19 176 THR A C 1
ATOM 1381 O O . THR A 1 176 ? -8.538 4.273 -10.227 1.00 94.19 176 THR A O 1
ATOM 1384 N N . ILE A 1 177 ? -6.619 3.279 -10.819 1.00 91.06 177 ILE A N 1
ATOM 1385 C CA . ILE A 1 177 ? -5.831 3.959 -9.782 1.00 91.06 177 ILE A CA 1
ATOM 1386 C C . ILE A 1 177 ? -5.898 5.485 -9.942 1.00 91.06 177 ILE A C 1
ATOM 1388 O O . ILE A 1 177 ? -6.084 6.187 -8.952 1.00 91.06 177 ILE A O 1
ATOM 1392 N N . THR A 1 178 ? -5.825 5.993 -11.174 1.00 87.31 178 THR A N 1
ATOM 1393 C CA . THR A 1 178 ? -5.921 7.429 -11.473 1.00 87.31 178 THR A CA 1
ATOM 1394 C C . THR A 1 178 ? -7.271 8.017 -11.065 1.00 87.31 178 THR A C 1
ATOM 1396 O O . THR A 1 178 ? -7.308 9.056 -10.412 1.00 87.31 178 THR A O 1
ATOM 1399 N N . GLU A 1 179 ? -8.383 7.351 -11.396 1.00 93.62 179 GLU A N 1
ATOM 1400 C CA . GLU A 1 179 ? -9.723 7.786 -10.972 1.00 93.62 179 GLU A CA 1
ATOM 1401 C C . GLU A 1 179 ? -9.868 7.757 -9.449 1.00 93.62 179 GLU A C 1
ATOM 1403 O O . GLU A 1 179 ? -10.425 8.685 -8.868 1.00 93.62 179 GLU A O 1
ATOM 1408 N N . ALA A 1 180 ? -9.347 6.713 -8.797 1.00 94.50 180 ALA A N 1
ATOM 1409 C CA . ALA A 1 180 ? -9.376 6.599 -7.346 1.00 94.50 180 ALA A CA 1
ATOM 1410 C C . ALA A 1 180 ? -8.619 7.757 -6.679 1.00 94.50 180 ALA A C 1
ATOM 1412 O O . ALA A 1 180 ? -9.141 8.375 -5.761 1.00 94.50 180 ALA A O 1
ATOM 1413 N N . LEU A 1 181 ? -7.424 8.104 -7.157 1.00 90.81 181 LEU A N 1
ATOM 1414 C CA . LEU A 1 181 ? -6.638 9.220 -6.617 1.00 90.81 181 LEU A CA 1
ATOM 1415 C C . LEU A 1 181 ? -7.283 10.579 -6.882 1.00 90.81 181 LEU A C 1
ATOM 1417 O O . LEU A 1 181 ? -7.345 11.409 -5.978 1.00 90.81 181 LEU A O 1
ATOM 1421 N N . ALA A 1 182 ? -7.816 10.787 -8.088 1.00 90.38 182 ALA A N 1
ATOM 1422 C CA . ALA A 1 182 ? -8.571 11.992 -8.412 1.00 90.38 182 ALA A CA 1
ATOM 1423 C C . ALA A 1 182 ? -9.765 12.168 -7.464 1.00 90.38 182 ALA A C 1
ATOM 1425 O O . ALA A 1 182 ? -9.980 13.266 -6.958 1.00 90.38 182 ALA A O 1
ATOM 1426 N N . HIS A 1 183 ? -10.480 11.080 -7.166 1.00 92.31 183 HIS A N 1
ATOM 1427 C CA . HIS A 1 183 ? -11.564 11.085 -6.191 1.00 92.31 183 HIS A CA 1
ATOM 1428 C C . HIS A 1 183 ? -11.064 11.381 -4.769 1.00 92.31 183 HIS A C 1
ATOM 1430 O O . HIS A 1 183 ? -11.656 12.192 -4.070 1.00 92.31 183 HIS A O 1
ATOM 1436 N N . LEU A 1 184 ? -9.948 10.788 -4.334 1.00 91.00 184 LEU A N 1
ATOM 1437 C CA . LEU A 1 184 ? -9.390 11.020 -2.995 1.00 91.00 184 LEU A CA 1
ATOM 1438 C C . LEU A 1 184 ? -8.907 12.456 -2.770 1.00 91.00 184 LEU A C 1
ATOM 1440 O O . LEU A 1 184 ? -9.009 12.953 -1.650 1.00 91.00 184 LEU A O 1
ATOM 1444 N N . ASN A 1 185 ? -8.440 13.138 -3.816 1.00 88.31 185 ASN A N 1
ATOM 1445 C CA . ASN A 1 185 ? -8.057 14.549 -3.737 1.00 88.31 185 ASN A CA 1
ATOM 1446 C C . ASN A 1 185 ? -9.239 15.463 -3.369 1.00 88.31 185 ASN A C 1
ATOM 1448 O O . ASN A 1 185 ? -9.031 16.529 -2.797 1.00 88.31 185 ASN A O 1
ATOM 1452 N N . GLU A 1 186 ? -10.484 15.042 -3.614 1.00 89.75 186 GLU A N 1
ATOM 1453 C CA . GLU A 1 186 ? -11.682 15.770 -3.167 1.00 89.75 186 GLU A CA 1
ATOM 1454 C C . GLU A 1 186 ? -11.865 15.714 -1.633 1.00 89.75 186 GLU A C 1
ATOM 1456 O O . GLU A 1 186 ? -12.622 16.504 -1.071 1.00 89.75 186 GLU A O 1
ATOM 1461 N N . PHE A 1 187 ? -11.146 14.813 -0.948 1.00 88.44 187 PHE A N 1
ATOM 1462 C CA . PHE A 1 187 ? -11.267 14.512 0.484 1.00 88.44 187 PHE A CA 1
ATOM 1463 C C . PHE A 1 187 ? -9.966 14.749 1.273 1.00 88.44 187 PHE A C 1
ATOM 1465 O O . PHE A 1 187 ? -9.866 14.289 2.412 1.00 88.44 187 PHE A O 1
ATOM 1472 N N . GLU A 1 188 ? -8.970 15.445 0.713 1.00 79.31 188 GLU A N 1
ATOM 1473 C CA . GLU A 1 188 ? -7.600 15.539 1.259 1.00 79.31 188 GLU A CA 1
ATOM 1474 C C . GLU A 1 188 ? -7.555 15.857 2.771 1.00 79.31 188 GLU A C 1
ATOM 1476 O O . GLU A 1 188 ? -6.923 15.136 3.550 1.00 79.31 188 GLU A O 1
ATOM 1481 N N . ASP A 1 189 ? -8.324 16.853 3.223 1.00 81.44 189 ASP A N 1
ATOM 1482 C CA . ASP A 1 189 ? -8.404 17.242 4.640 1.00 81.44 189 ASP A CA 1
ATOM 1483 C C . ASP A 1 189 ? -8.997 16.141 5.545 1.00 81.44 189 ASP A C 1
ATOM 1485 O O . ASP A 1 189 ? -8.631 15.994 6.719 1.00 81.44 189 ASP A O 1
ATOM 1489 N N . GLN A 1 190 ? -9.925 15.346 5.009 1.00 82.31 190 GLN A N 1
ATOM 1490 C CA . GLN A 1 190 ? -10.643 14.299 5.739 1.00 82.31 190 GLN A CA 1
ATOM 1491 C C . GLN A 1 190 ? -9.829 13.001 5.845 1.00 82.31 190 GLN A C 1
ATOM 1493 O O . GLN A 1 190 ? -9.977 12.268 6.830 1.00 82.31 190 GLN A O 1
ATOM 1498 N N . LEU A 1 191 ? -8.915 12.764 4.899 1.00 84.06 191 LEU A N 1
ATOM 1499 C CA . LEU A 1 191 ? -8.046 11.583 4.834 1.00 84.06 191 LEU A CA 1
ATOM 1500 C C . LEU A 1 191 ? -6.933 11.564 5.887 1.00 84.06 191 LEU A C 1
ATOM 1502 O O . LEU A 1 191 ? -6.335 10.520 6.151 1.00 84.06 191 LEU A O 1
ATOM 1506 N N . SER A 1 192 ? -6.665 12.694 6.543 1.00 86.88 192 SER A N 1
ATOM 1507 C CA . SER A 1 192 ? -5.674 12.763 7.616 1.00 86.88 192 SER A CA 1
ATOM 1508 C C . SER A 1 192 ? -5.973 11.741 8.728 1.00 86.88 192 SER A C 1
ATOM 1510 O O . SER A 1 192 ? -7.010 11.800 9.402 1.00 86.88 192 SER A O 1
ATOM 1512 N N . GLY A 1 193 ? -5.031 10.816 8.943 1.00 83.69 193 GLY A N 1
ATOM 1513 C CA . GLY A 1 193 ? -5.140 9.746 9.939 1.00 83.69 193 GLY A CA 1
ATOM 1514 C C . GLY A 1 193 ? -5.948 8.524 9.490 1.00 83.69 193 GLY A C 1
ATOM 1515 O O . GLY A 1 193 ? -6.298 7.716 10.346 1.00 83.69 193 GLY A O 1
ATOM 1516 N N . ILE A 1 194 ? -6.250 8.402 8.194 1.00 90.56 194 ILE A N 1
ATOM 1517 C CA . ILE A 1 194 ? -6.843 7.213 7.575 1.00 90.56 194 ILE A CA 1
ATOM 1518 C C . ILE A 1 194 ? -5.737 6.459 6.834 1.00 90.56 194 ILE A C 1
ATOM 1520 O O . ILE A 1 194 ? -5.099 6.995 5.931 1.00 90.56 194 ILE A O 1
ATOM 1524 N N . ASP A 1 195 ? -5.490 5.219 7.237 1.00 87.44 195 ASP A N 1
ATOM 1525 C CA . ASP A 1 195 ? -4.480 4.339 6.643 1.00 87.44 195 ASP A CA 1
ATOM 1526 C C . ASP A 1 195 ? -5.081 3.298 5.690 1.00 87.44 195 ASP A C 1
ATOM 1528 O O . ASP A 1 195 ? -4.374 2.836 4.794 1.00 87.44 195 ASP A O 1
ATOM 1532 N N . TYR A 1 196 ? -6.378 2.998 5.816 1.00 93.31 196 TYR A N 1
ATOM 1533 C CA . TYR A 1 196 ? -7.119 2.096 4.933 1.00 93.31 196 TYR A CA 1
ATOM 1534 C C . TYR A 1 196 ? -8.421 2.726 4.446 1.00 93.31 196 TYR A C 1
ATOM 1536 O O . TYR A 1 196 ? -9.150 3.359 5.207 1.00 93.31 196 TYR A O 1
ATOM 1544 N N . LEU A 1 197 ? -8.722 2.516 3.167 1.00 95.50 197 LEU A N 1
ATOM 1545 C CA . LEU A 1 197 ? -9.926 3.002 2.509 1.00 95.50 197 LEU A CA 1
ATOM 1546 C C . LEU A 1 197 ? -10.862 1.838 2.176 1.00 95.50 197 LEU A C 1
ATOM 1548 O O . LEU A 1 197 ? -10.390 0.806 1.689 1.00 95.50 197 LEU A O 1
ATOM 1552 N N . PRO A 1 198 ? -12.176 1.989 2.400 1.00 97.50 198 PRO A N 1
ATOM 1553 C CA . PRO A 1 198 ? -13.146 0.961 2.061 1.00 97.50 198 PRO A CA 1
ATOM 1554 C C . PRO A 1 198 ? -13.286 0.822 0.545 1.00 97.50 198 PRO A C 1
ATOM 1556 O O . PRO A 1 198 ? -13.408 1.813 -0.177 1.00 97.50 198 PRO A O 1
ATOM 1559 N N . VAL A 1 199 ? -13.328 -0.424 0.077 1.00 97.81 199 VAL A N 1
ATOM 1560 C CA . VAL A 1 199 ? -13.680 -0.775 -1.299 1.00 97.81 199 VAL A CA 1
ATOM 1561 C C . VAL A 1 199 ? -15.050 -1.441 -1.285 1.00 97.81 199 VAL A C 1
ATOM 1563 O O . VAL A 1 199 ? -15.248 -2.446 -0.599 1.00 97.81 199 VAL A O 1
ATOM 1566 N N . VAL A 1 200 ? -16.000 -0.883 -2.029 1.00 98.00 200 VAL A N 1
ATOM 1567 C CA . VAL A 1 200 ? -17.392 -1.333 -2.073 1.00 98.00 200 VAL A CA 1
ATOM 1568 C C . VAL A 1 200 ? -17.812 -1.795 -3.465 1.00 98.00 200 VAL A C 1
ATOM 1570 O O . VAL A 1 200 ? -17.279 -1.332 -4.473 1.00 98.00 200 VAL A O 1
ATOM 1573 N N . ASP A 1 201 ? -18.768 -2.716 -3.525 1.00 97.56 201 ASP A N 1
ATOM 1574 C CA . ASP A 1 201 ? -19.429 -3.099 -4.774 1.00 97.56 201 ASP A CA 1
ATOM 1575 C C . ASP A 1 201 ? -20.512 -2.094 -5.210 1.00 97.56 201 ASP A C 1
ATOM 1577 O O . ASP A 1 201 ? -20.723 -1.051 -4.587 1.00 97.56 201 ASP A O 1
ATOM 1581 N N . GLU A 1 202 ? -21.210 -2.416 -6.302 1.00 96.44 202 GLU A N 1
ATOM 1582 C CA . GLU A 1 202 ? -22.281 -1.591 -6.875 1.00 96.44 202 GLU A CA 1
ATOM 1583 C C . GLU A 1 202 ? -23.478 -1.413 -5.922 1.00 96.44 202 GLU A C 1
ATOM 1585 O O . GLU A 1 202 ? -24.191 -0.411 -5.997 1.00 96.44 202 GLU A O 1
ATOM 1590 N N . GLU A 1 203 ? -23.686 -2.339 -4.979 1.00 97.12 203 GLU A N 1
ATOM 1591 C CA . GLU A 1 203 ? -24.720 -2.232 -3.947 1.00 97.12 203 GLU A CA 1
ATOM 1592 C C . GLU A 1 203 ? -24.251 -1.475 -2.692 1.00 97.12 203 GLU A C 1
ATOM 1594 O O . GLU A 1 203 ? -25.019 -1.342 -1.725 1.00 97.12 203 GLU A O 1
ATOM 1599 N N . GLY A 1 204 ? -23.012 -0.974 -2.689 1.00 96.75 204 GLY A N 1
ATOM 1600 C CA . GLY A 1 204 ? -22.394 -0.269 -1.570 1.00 96.75 204 GLY A CA 1
ATOM 1601 C C . GLY A 1 204 ? -21.969 -1.189 -0.425 1.00 96.75 204 GLY A C 1
ATOM 1602 O O . GLY A 1 204 ? -21.840 -0.725 0.711 1.00 96.75 204 GLY A O 1
ATOM 1603 N N . ARG A 1 205 ? -21.804 -2.491 -0.681 1.00 97.69 205 ARG A N 1
ATOM 1604 C CA . ARG A 1 205 ? -21.325 -3.459 0.314 1.00 97.69 205 ARG A CA 1
ATOM 1605 C C . ARG A 1 205 ? -19.808 -3.496 0.316 1.00 97.69 205 ARG A C 1
ATOM 1607 O O . ARG A 1 205 ? -19.191 -3.456 -0.741 1.00 97.69 205 ARG A O 1
ATOM 1614 N N . LEU A 1 206 ? -19.209 -3.598 1.496 1.00 97.31 206 LEU A N 1
ATOM 1615 C CA . LEU A 1 206 ? -17.767 -3.689 1.671 1.00 97.31 206 LEU A CA 1
ATOM 1616 C C . LEU A 1 206 ? -17.253 -5.025 1.118 1.00 97.31 206 LEU A C 1
ATOM 1618 O O . LEU A 1 206 ? -17.602 -6.089 1.625 1.00 97.31 206 LEU A O 1
ATOM 1622 N N . VAL A 1 207 ? -16.405 -4.959 0.095 1.00 96.94 207 VAL A N 1
ATOM 1623 C CA . VAL A 1 207 ? -15.792 -6.128 -0.563 1.00 96.94 207 VAL A CA 1
ATOM 1624 C C . VAL A 1 207 ? -14.283 -6.213 -0.347 1.00 96.94 207 VAL A C 1
ATOM 1626 O O . VAL A 1 207 ? -13.666 -7.230 -0.661 1.00 96.94 207 VAL A O 1
ATOM 1629 N N . GLY A 1 208 ? -13.685 -5.162 0.210 1.00 96.06 208 GLY A N 1
ATOM 1630 C CA . GLY A 1 208 ? -12.283 -5.134 0.588 1.00 96.06 208 GLY A CA 1
ATOM 1631 C C . GLY A 1 208 ? -11.876 -3.794 1.182 1.00 96.06 208 GLY A C 1
ATOM 1632 O O . GLY A 1 208 ? -12.688 -2.885 1.357 1.00 96.06 208 GLY A O 1
ATOM 1633 N N . GLU A 1 209 ? -10.594 -3.671 1.473 1.00 95.44 209 GLU A N 1
ATOM 1634 C CA . GLU A 1 209 ? -9.966 -2.420 1.876 1.00 95.44 209 GLU A CA 1
ATOM 1635 C C . GLU A 1 209 ? -8.653 -2.234 1.120 1.00 95.44 209 GLU A C 1
ATOM 1637 O O . GLU A 1 209 ? -8.056 -3.192 0.628 1.00 95.44 209 GLU A O 1
ATOM 1642 N N . ILE A 1 210 ? -8.196 -0.995 1.002 1.00 93.94 210 ILE A N 1
ATOM 1643 C CA . ILE A 1 210 ? -6.924 -0.684 0.354 1.00 93.94 210 ILE A CA 1
ATOM 1644 C C . ILE A 1 210 ? -6.106 0.257 1.236 1.00 93.94 210 ILE A C 1
ATOM 1646 O O . ILE A 1 210 ? -6.642 1.263 1.703 1.00 93.94 210 ILE A O 1
ATOM 1650 N N . PRO A 1 211 ? -4.811 -0.023 1.467 1.00 90.00 211 PRO A N 1
ATOM 1651 C CA . PRO A 1 211 ? -3.954 0.924 2.159 1.00 90.00 211 PRO A CA 1
ATOM 1652 C C . PRO A 1 211 ? -3.867 2.23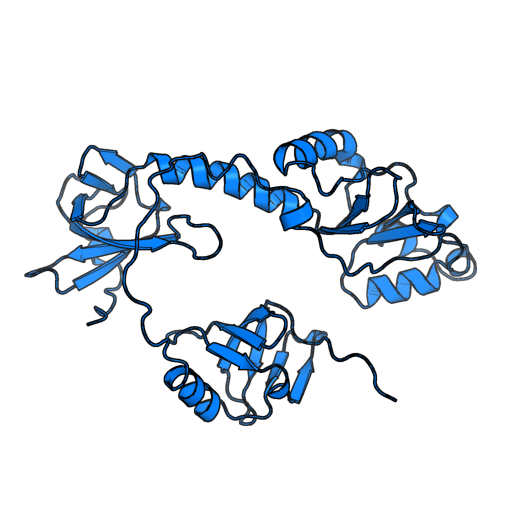0 1.363 1.00 90.00 211 PRO A C 1
ATOM 1654 O O . PRO A 1 211 ? -3.501 2.210 0.186 1.00 90.00 211 PRO A O 1
ATOM 1657 N N . ALA A 1 212 ? -4.127 3.374 1.996 1.00 87.44 212 ALA A N 1
ATOM 1658 C CA . ALA A 1 212 ? -4.071 4.681 1.332 1.00 87.44 212 ALA A CA 1
ATOM 1659 C C . ALA A 1 212 ? -2.688 4.937 0.698 1.00 87.44 212 ALA A C 1
ATOM 1661 O O . ALA A 1 212 ? -2.571 5.425 -0.426 1.00 87.44 212 ALA A O 1
ATOM 1662 N N . MET A 1 213 ? -1.624 4.485 1.369 1.00 78.12 213 MET A N 1
ATOM 1663 C CA . MET A 1 213 ? -0.262 4.558 0.837 1.00 78.12 213 MET A CA 1
ATOM 1664 C C . MET A 1 213 ? -0.040 3.701 -0.415 1.00 78.12 213 MET A C 1
ATOM 1666 O O . MET A 1 213 ? 0.781 4.060 -1.257 1.00 78.12 213 MET A O 1
ATOM 1670 N N . ALA A 1 214 ? -0.747 2.578 -0.570 1.00 79.69 214 ALA A N 1
ATOM 1671 C CA . ALA A 1 214 ? -0.600 1.723 -1.746 1.00 79.69 214 ALA A CA 1
ATOM 1672 C C . ALA A 1 214 ? -1.097 2.424 -3.020 1.00 79.69 214 ALA A C 1
ATOM 1674 O O . ALA A 1 214 ? -0.474 2.265 -4.071 1.00 79.69 214 ALA A O 1
ATOM 1675 N N . LEU A 1 215 ? -2.157 3.234 -2.909 1.00 85.06 215 LEU A N 1
ATOM 1676 C CA . LEU A 1 215 ? -2.662 4.095 -3.984 1.00 85.06 215 LEU A CA 1
ATOM 1677 C C . LEU A 1 215 ? -1.657 5.187 -4.355 1.00 85.06 215 LEU A C 1
ATOM 1679 O O . LEU A 1 215 ? -1.266 5.274 -5.516 1.00 85.06 215 LEU A O 1
ATOM 1683 N N . ALA A 1 216 ? -1.175 5.956 -3.374 1.00 76.06 216 ALA A N 1
ATOM 1684 C CA . ALA A 1 216 ? -0.207 7.030 -3.617 1.00 76.06 216 ALA A CA 1
ATOM 1685 C C . ALA A 1 216 ? 1.089 6.506 -4.266 1.00 76.06 216 ALA A C 1
ATOM 1687 O O . ALA A 1 216 ? 1.622 7.085 -5.213 1.00 76.06 216 ALA A O 1
ATOM 1688 N N . HIS A 1 217 ? 1.575 5.348 -3.812 1.00 68.31 217 HIS A N 1
ATOM 1689 C CA . HIS A 1 217 ? 2.726 4.702 -4.436 1.00 68.31 217 HIS A CA 1
ATOM 1690 C C . HIS A 1 217 ? 2.430 4.155 -5.833 1.00 68.31 217 HIS A C 1
ATOM 1692 O O . HIS A 1 217 ? 3.348 4.048 -6.640 1.00 68.31 217 HIS A O 1
ATOM 1698 N N . ALA A 1 218 ? 1.193 3.760 -6.133 1.00 69.69 218 ALA A N 1
ATOM 1699 C CA . ALA A 1 218 ? 0.834 3.301 -7.469 1.00 69.69 218 ALA A CA 1
ATOM 1700 C C . ALA A 1 218 ? 0.837 4.450 -8.496 1.00 69.69 218 ALA A C 1
ATOM 1702 O O . ALA A 1 218 ? 1.240 4.209 -9.631 1.00 69.69 218 ALA A O 1
ATOM 1703 N N . GLU A 1 219 ? 0.503 5.681 -8.090 1.00 64.25 219 GLU A N 1
ATOM 1704 C CA . GLU A 1 219 ? 0.593 6.888 -8.931 1.00 64.25 219 GLU A CA 1
ATOM 1705 C C . GLU A 1 219 ? 2.033 7.256 -9.282 1.00 64.25 219 GLU A C 1
ATOM 1707 O O . GLU A 1 219 ? 2.392 7.364 -10.452 1.00 64.25 219 GLU A O 1
ATOM 1712 N N . GLN A 1 220 ? 2.885 7.382 -8.258 1.00 52.47 220 GLN A N 1
ATOM 1713 C CA . GLN A 1 220 ? 4.289 7.766 -8.427 1.00 52.47 220 GLN A CA 1
ATOM 1714 C C . GLN A 1 220 ? 5.045 6.766 -9.313 1.00 52.47 220 GLN A C 1
ATOM 1716 O O . GLN A 1 220 ? 5.971 7.142 -10.022 1.00 52.47 220 GLN A O 1
ATOM 1721 N N . ARG A 1 221 ? 4.619 5.497 -9.313 1.00 44.41 221 ARG A N 1
ATOM 1722 C CA . ARG A 1 221 ? 5.144 4.441 -10.188 1.00 44.41 221 ARG A CA 1
ATOM 1723 C C . ARG A 1 221 ? 4.649 4.560 -11.630 1.00 44.41 221 ARG A C 1
ATOM 1725 O O . ARG A 1 221 ? 5.409 4.258 -12.534 1.00 44.41 221 ARG A O 1
ATOM 1732 N N . ALA A 1 222 ? 3.420 5.013 -11.881 1.00 46.88 222 ALA A N 1
ATOM 1733 C CA . ALA A 1 222 ? 2.932 5.208 -13.251 1.00 46.88 222 ALA A CA 1
ATOM 1734 C C . ALA A 1 222 ? 3.700 6.331 -13.975 1.00 46.88 222 ALA A C 1
ATOM 1736 O O . ALA A 1 222 ? 4.070 6.170 -15.135 1.00 46.88 222 ALA A O 1
ATOM 1737 N N . VAL A 1 223 ? 4.021 7.411 -13.254 1.00 41.09 223 VAL A N 1
ATOM 1738 C CA . VAL A 1 223 ? 4.785 8.557 -13.779 1.00 41.09 223 VAL A CA 1
ATOM 1739 C C . VAL A 1 223 ? 6.245 8.182 -14.090 1.00 41.09 223 VAL A C 1
ATOM 1741 O O . VAL A 1 223 ? 6.790 8.605 -15.105 1.00 41.09 223 VAL A O 1
ATOM 1744 N N . VAL A 1 224 ? 6.875 7.334 -13.268 1.00 39.69 224 VAL A N 1
ATOM 1745 C CA . VAL A 1 224 ? 8.271 6.887 -13.471 1.00 39.69 224 VAL A CA 1
ATOM 1746 C C . VAL A 1 224 ? 8.389 5.790 -14.546 1.00 39.69 224 VAL A C 1
ATOM 1748 O O . VAL A 1 224 ? 9.370 5.766 -15.295 1.00 39.69 224 VAL A O 1
ATOM 1751 N N . VAL A 1 225 ? 7.383 4.914 -14.689 1.00 39.47 225 VAL A N 1
ATOM 1752 C CA . VAL A 1 225 ? 7.309 3.915 -15.775 1.00 39.47 225 VAL A CA 1
ATOM 1753 C C . VAL A 1 225 ? 7.240 4.586 -17.150 1.00 39.47 225 VAL A C 1
ATOM 1755 O O . VAL A 1 225 ? 7.923 4.127 -18.069 1.00 39.47 225 VAL A O 1
ATOM 1758 N N . GLU A 1 226 ? 6.462 5.664 -17.297 1.00 42.06 226 GLU A N 1
ATOM 1759 C CA . GLU A 1 226 ? 6.428 6.454 -18.537 1.00 42.06 226 GLU A CA 1
ATOM 1760 C C . GLU A 1 226 ? 7.806 7.046 -18.859 1.00 42.06 226 GLU A C 1
ATOM 1762 O O . GLU A 1 226 ? 8.296 6.894 -19.978 1.00 42.06 226 GLU A O 1
ATOM 1767 N N . GLU A 1 227 ? 8.488 7.621 -17.867 1.00 39.88 227 GLU A N 1
ATOM 1768 C CA . GLU A 1 227 ? 9.784 8.281 -18.061 1.00 39.88 227 GLU A CA 1
ATOM 1769 C C . GLU A 1 227 ? 10.914 7.288 -18.422 1.00 39.88 227 GLU A C 1
ATOM 1771 O O . GLU A 1 227 ? 11.783 7.581 -19.245 1.00 39.88 227 GLU A O 1
ATOM 1776 N N . ALA A 1 228 ? 10.895 6.068 -17.869 1.00 39.88 228 ALA A N 1
ATOM 1777 C CA . ALA A 1 228 ? 11.897 5.036 -18.159 1.00 39.88 228 ALA A CA 1
ATOM 1778 C C . ALA A 1 228 ? 11.632 4.248 -19.457 1.00 39.88 228 ALA A C 1
ATOM 1780 O O . ALA A 1 228 ? 12.579 3.743 -20.074 1.00 39.88 228 ALA A O 1
ATOM 1781 N N . ALA A 1 229 ? 10.371 4.117 -19.881 1.00 50.97 229 ALA A N 1
ATOM 1782 C CA . ALA A 1 229 ? 10.021 3.528 -21.174 1.00 50.97 229 ALA A CA 1
ATOM 1783 C C . ALA A 1 229 ? 10.478 4.415 -22.350 1.00 50.97 229 ALA A C 1
ATOM 1785 O O . ALA A 1 229 ? 10.853 3.884 -23.399 1.00 50.97 229 ALA A O 1
ATOM 1786 N N . ASP A 1 230 ? 10.547 5.734 -22.143 1.00 51.72 230 ASP A N 1
ATOM 1787 C CA . ASP A 1 230 ? 10.917 6.717 -23.168 1.00 51.72 230 ASP A CA 1
ATOM 1788 C C . ASP A 1 230 ? 12.439 6.840 -23.406 1.00 51.72 230 ASP A C 1
ATOM 1790 O O . ASP A 1 230 ? 12.889 7.298 -24.456 1.00 51.72 230 ASP A O 1
ATOM 1794 N N . LEU A 1 231 ? 13.280 6.347 -22.487 1.00 64.62 231 LEU A N 1
ATOM 1795 C CA . LEU A 1 231 ? 14.743 6.423 -22.634 1.00 64.62 231 LEU A CA 1
ATOM 1796 C C . LEU A 1 231 ? 15.322 5.454 -23.681 1.00 64.62 231 LEU A C 1
ATOM 1798 O O . LEU A 1 231 ? 16.515 5.502 -23.958 1.00 64.62 231 LEU A O 1
ATOM 1802 N N . GLY A 1 232 ? 14.539 4.536 -24.258 1.00 75.62 232 GLY A N 1
ATOM 1803 C CA . GLY A 1 232 ? 14.986 3.702 -25.386 1.00 75.62 232 GLY A CA 1
ATOM 1804 C C . GLY A 1 232 ? 16.173 2.758 -25.112 1.00 75.62 232 GLY A C 1
ATOM 1805 O O . GLY A 1 232 ? 16.798 2.275 -26.062 1.00 75.62 232 GLY A O 1
ATOM 1806 N N . LEU A 1 233 ? 16.491 2.473 -23.842 1.00 86.00 233 LEU A N 1
ATOM 1807 C CA . LEU A 1 233 ? 17.628 1.633 -23.442 1.00 86.00 233 LEU A CA 1
ATOM 1808 C C . LEU A 1 233 ? 17.499 0.181 -23.916 1.00 86.00 233 LEU A C 1
ATOM 1810 O O . LEU A 1 233 ? 16.492 -0.492 -23.689 1.00 86.00 233 LEU A O 1
ATOM 1814 N N . ARG A 1 234 ? 18.577 -0.332 -24.517 1.00 87.00 234 ARG A N 1
ATOM 1815 C CA . ARG A 1 234 ? 18.704 -1.699 -25.036 1.00 87.00 234 ARG A CA 1
ATOM 1816 C C . ARG A 1 234 ? 20.081 -2.274 -24.711 1.00 87.00 234 ARG A C 1
ATOM 1818 O O . ARG A 1 234 ? 21.064 -1.543 -24.582 1.00 87.00 234 ARG A O 1
ATOM 1825 N N . SER A 1 235 ? 20.164 -3.600 -24.606 1.00 85.75 235 SER A N 1
ATOM 1826 C CA . SER A 1 235 ? 21.465 -4.277 -24.570 1.00 85.75 235 SER A CA 1
ATOM 1827 C C . SER A 1 235 ? 22.222 -4.024 -25.882 1.00 85.75 235 SER A C 1
ATOM 1829 O O . SER A 1 235 ? 21.616 -3.887 -26.943 1.00 85.75 235 SER A O 1
ATOM 1831 N N . GLY A 1 236 ? 23.545 -3.907 -25.802 1.00 87.25 236 GLY A N 1
ATOM 1832 C CA . GLY A 1 236 ? 24.437 -3.574 -26.913 1.00 87.25 236 GLY A CA 1
ATOM 1833 C C . GLY A 1 236 ? 24.714 -2.079 -27.102 1.00 87.25 236 GLY A C 1
ATOM 1834 O O . GLY A 1 236 ? 25.672 -1.739 -27.797 1.00 87.25 236 GLY A O 1
ATOM 1835 N N . MET A 1 237 ? 23.953 -1.181 -26.465 1.00 94.75 237 MET A N 1
ATOM 1836 C CA . MET A 1 237 ? 24.177 0.264 -26.594 1.00 94.75 237 MET A CA 1
ATOM 1837 C C . MET A 1 237 ? 25.554 0.684 -26.077 1.00 94.75 237 MET A C 1
ATOM 1839 O O . MET A 1 237 ? 26.043 0.174 -25.067 1.00 94.75 237 MET A O 1
ATOM 1843 N N . THR A 1 238 ? 26.176 1.650 -26.750 1.00 96.31 238 THR A N 1
ATOM 1844 C CA . THR A 1 238 ? 27.450 2.230 -26.314 1.00 96.31 238 THR A CA 1
ATOM 1845 C C . THR A 1 238 ? 27.213 3.160 -25.133 1.00 96.31 238 THR A C 1
ATOM 1847 O O . THR A 1 238 ? 26.340 4.012 -25.185 1.00 96.31 238 THR A O 1
ATOM 1850 N N . VAL A 1 239 ? 28.013 3.037 -24.075 1.00 97.06 239 VAL A N 1
ATOM 1851 C CA . VAL A 1 239 ? 27.929 3.928 -22.912 1.00 97.06 239 VAL A CA 1
ATOM 1852 C C . VAL A 1 239 ? 29.081 4.920 -22.949 1.00 97.06 239 VAL A C 1
ATOM 1854 O O . VAL A 1 239 ? 30.246 4.513 -23.033 1.00 97.06 239 VAL A O 1
ATOM 1857 N N . VAL A 1 240 ? 28.768 6.212 -22.877 1.00 97.25 240 VAL A N 1
ATOM 1858 C CA . VAL A 1 240 ? 29.735 7.317 -22.830 1.00 97.25 240 VAL A CA 1
ATOM 1859 C C . VAL A 1 240 ? 29.539 8.133 -21.555 1.00 97.25 240 VAL A C 1
ATOM 1861 O O . VAL A 1 240 ? 28.418 8.325 -21.098 1.00 97.25 240 VAL A O 1
ATOM 1864 N N . GLY A 1 241 ? 30.631 8.596 -20.951 1.00 96.31 241 GLY A N 1
ATOM 1865 C CA . GLY A 1 241 ? 30.568 9.482 -19.786 1.00 96.31 241 GLY A CA 1
ATOM 1866 C C . GLY A 1 241 ? 30.295 10.932 -20.178 1.00 96.31 241 GLY A C 1
ATOM 1867 O O . GLY A 1 241 ? 30.363 11.273 -21.359 1.00 96.31 241 GLY A O 1
ATOM 1868 N N . ALA A 1 242 ? 30.103 11.802 -19.188 1.00 92.56 242 ALA A N 1
ATOM 1869 C CA . ALA A 1 242 ? 29.767 13.217 -19.385 1.00 92.56 242 ALA A CA 1
ATOM 1870 C C . ALA A 1 242 ? 30.761 13.980 -20.285 1.00 92.56 242 ALA A C 1
ATOM 1872 O O . ALA A 1 242 ? 30.385 14.881 -21.029 1.00 92.56 242 ALA A O 1
ATOM 1873 N N . ALA A 1 243 ? 32.037 13.580 -20.275 1.00 90.00 243 ALA A N 1
ATOM 1874 C CA . ALA A 1 243 ? 33.087 14.140 -21.131 1.00 90.00 243 ALA A CA 1
ATOM 1875 C C . ALA A 1 243 ? 33.166 13.500 -22.540 1.00 90.00 243 ALA A C 1
ATOM 1877 O O . ALA A 1 243 ? 34.176 13.640 -23.228 1.00 90.00 243 ALA A O 1
ATOM 1878 N N . GLY A 1 244 ? 32.162 12.716 -22.949 1.00 90.50 244 GLY A N 1
ATOM 1879 C CA . GLY A 1 244 ? 32.089 12.039 -24.251 1.00 90.50 244 GLY A CA 1
ATOM 1880 C C . GLY A 1 244 ? 32.987 10.804 -24.402 1.00 90.50 244 GLY A C 1
ATOM 1881 O O . GLY A 1 244 ? 33.028 10.181 -25.461 1.00 90.50 244 GLY A O 1
ATOM 1882 N N . LYS A 1 245 ? 33.726 10.412 -23.357 1.00 95.19 245 LYS A N 1
ATOM 1883 C CA . LYS A 1 245 ? 34.607 9.237 -23.402 1.00 95.19 245 LYS A CA 1
ATOM 1884 C C . LYS A 1 245 ? 33.793 7.944 -23.315 1.00 95.19 245 LYS A C 1
ATOM 1886 O O . LYS A 1 245 ? 33.017 7.777 -22.379 1.00 95.19 245 LYS A O 1
ATOM 1891 N N . LYS A 1 246 ? 34.042 6.996 -24.228 1.00 96.19 246 LYS A N 1
ATOM 1892 C CA . LYS A 1 246 ? 33.457 5.645 -24.176 1.00 96.19 246 LYS A CA 1
ATOM 1893 C C . LYS A 1 246 ? 33.889 4.906 -22.908 1.00 96.19 246 LYS A C 1
ATOM 1895 O O . LYS A 1 246 ? 35.084 4.774 -22.639 1.00 96.19 246 LYS A O 1
ATOM 1900 N N . LEU A 1 247 ? 32.902 4.418 -22.165 1.00 96.31 247 LEU A N 1
ATOM 1901 C CA . LEU A 1 247 ? 33.058 3.688 -20.907 1.00 96.31 247 LEU A CA 1
ATOM 1902 C C . LEU A 1 247 ? 32.849 2.186 -21.095 1.00 96.31 247 LEU A C 1
ATOM 1904 O O . LEU A 1 247 ? 33.541 1.390 -20.470 1.00 96.31 247 LEU A O 1
ATOM 1908 N N . GLY A 1 248 ? 31.940 1.793 -21.989 1.00 96.00 248 GLY A N 1
ATOM 1909 C CA . GLY A 1 248 ? 31.622 0.388 -22.217 1.00 96.00 248 GLY A CA 1
ATOM 1910 C C . GLY A 1 248 ? 30.413 0.190 -23.121 1.00 96.00 248 GLY A C 1
ATOM 1911 O O . GLY A 1 248 ? 30.107 1.044 -23.958 1.00 96.00 248 GLY A O 1
ATOM 1912 N N . THR A 1 249 ? 29.740 -0.942 -22.947 1.00 95.38 249 THR A N 1
ATOM 1913 C CA . THR A 1 249 ? 28.467 -1.264 -23.601 1.00 95.38 249 THR A CA 1
ATOM 1914 C C . THR A 1 249 ? 27.465 -1.792 -22.586 1.00 95.38 249 THR A C 1
ATOM 1916 O O . THR A 1 249 ? 27.845 -2.533 -21.677 1.00 95.38 249 THR A O 1
ATOM 1919 N N . VAL A 1 250 ? 26.189 -1.449 -22.745 1.00 94.88 250 VAL A N 1
ATOM 1920 C CA . VAL A 1 250 ? 25.109 -2.052 -21.957 1.00 94.88 250 VAL A CA 1
ATOM 1921 C C . VAL A 1 250 ? 25.090 -3.545 -22.268 1.00 94.88 250 VAL A C 1
ATOM 1923 O O . VAL A 1 250 ? 24.958 -3.942 -23.419 1.00 94.88 250 VAL A O 1
ATOM 1926 N N . SER A 1 251 ? 25.276 -4.369 -21.249 1.00 89.25 251 SER A N 1
ATOM 1927 C CA . SER A 1 251 ? 25.282 -5.832 -21.362 1.00 89.25 251 SER A CA 1
ATOM 1928 C C . SER A 1 251 ? 23.979 -6.437 -20.857 1.00 89.25 251 SER A C 1
ATOM 1930 O O . SER A 1 251 ? 23.458 -7.371 -21.460 1.00 89.25 251 SER A O 1
ATOM 1932 N N . GLU A 1 252 ? 23.403 -5.842 -19.816 1.00 88.56 252 GLU A N 1
ATOM 1933 C CA . GLU A 1 252 ? 22.190 -6.330 -19.173 1.00 88.56 252 GLU A CA 1
ATOM 1934 C C . GLU A 1 252 ? 21.326 -5.152 -18.728 1.00 88.56 252 GLU A C 1
ATOM 1936 O O . GLU A 1 252 ? 21.838 -4.119 -18.284 1.00 88.56 252 GLU A O 1
ATOM 1941 N N . LEU A 1 253 ? 20.012 -5.326 -18.837 1.00 87.19 253 LEU A N 1
ATOM 1942 C CA . LEU A 1 253 ? 19.022 -4.449 -18.232 1.00 87.19 253 LEU A CA 1
ATOM 1943 C C . LEU A 1 253 ? 18.418 -5.204 -17.056 1.00 87.19 253 LEU A C 1
ATOM 1945 O O . LEU A 1 253 ? 17.808 -6.255 -17.238 1.00 87.19 253 LEU A O 1
ATOM 1949 N N . ILE A 1 254 ? 18.596 -4.667 -15.859 1.00 85.00 254 ILE A N 1
ATOM 1950 C CA . ILE A 1 254 ? 18.026 -5.233 -14.648 1.00 85.00 254 ILE A CA 1
ATOM 1951 C C . ILE A 1 254 ? 16.680 -4.564 -14.472 1.00 85.00 254 ILE A C 1
ATOM 1953 O O . ILE A 1 254 ? 16.609 -3.370 -14.171 1.00 85.00 254 ILE A O 1
ATOM 1957 N N . ARG A 1 255 ? 15.617 -5.333 -14.686 1.00 76.62 255 ARG A N 1
ATOM 1958 C CA . ARG A 1 255 ? 14.259 -4.854 -14.473 1.00 76.62 255 ARG A CA 1
ATOM 1959 C C . ARG A 1 255 ? 13.729 -5.323 -13.132 1.00 76.62 255 ARG A C 1
ATOM 1961 O O . ARG A 1 255 ? 14.000 -6.452 -12.723 1.00 76.62 255 ARG A O 1
ATOM 1968 N N . ASP A 1 256 ? 13.000 -4.456 -12.447 1.00 66.06 256 ASP A N 1
ATOM 1969 C CA . ASP A 1 256 ? 12.228 -4.880 -11.290 1.00 66.06 256 ASP A CA 1
ATOM 1970 C C . ASP A 1 256 ? 11.157 -5.874 -11.767 1.00 66.06 256 ASP A C 1
ATOM 1972 O O . ASP A 1 256 ? 10.398 -5.603 -12.694 1.00 66.06 256 ASP A O 1
ATOM 1976 N N . THR A 1 257 ? 11.131 -7.068 -11.182 1.00 44.25 257 THR A N 1
ATOM 1977 C CA . THR A 1 257 ? 10.238 -8.151 -11.620 1.00 44.25 257 THR A CA 1
ATOM 1978 C C . THR A 1 257 ? 8.771 -7.914 -11.267 1.00 44.25 257 THR A C 1
ATOM 1980 O O . THR A 1 257 ? 7.908 -8.589 -11.817 1.00 44.25 257 THR A O 1
ATOM 1983 N N . MET A 1 258 ? 8.487 -7.002 -10.335 1.00 39.72 258 MET A N 1
ATOM 1984 C CA . MET A 1 258 ? 7.135 -6.617 -9.937 1.00 39.72 258 MET A CA 1
ATOM 1985 C C . MET A 1 258 ? 6.618 -5.439 -10.771 1.00 39.72 258 MET A C 1
ATOM 1987 O O . MET A 1 258 ? 5.419 -5.380 -11.029 1.00 39.72 258 MET A O 1
ATOM 1991 N N . THR A 1 259 ? 7.494 -4.512 -11.185 1.00 47.03 259 THR A N 1
ATOM 1992 C CA . THR A 1 259 ? 7.088 -3.272 -11.882 1.00 47.03 259 THR A CA 1
ATOM 1993 C C . THR A 1 259 ? 7.476 -3.218 -13.363 1.00 47.03 259 THR A C 1
ATOM 1995 O O . THR A 1 259 ? 6.927 -2.414 -14.108 1.00 47.03 259 THR A O 1
ATOM 1998 N N . GLY A 1 260 ? 8.408 -4.061 -13.820 1.00 54.06 260 GLY A N 1
ATOM 1999 C CA . GLY A 1 260 ? 8.966 -4.041 -15.180 1.00 54.06 260 GLY A CA 1
ATOM 2000 C C . GLY A 1 260 ? 9.938 -2.880 -15.458 1.00 54.06 260 GLY A C 1
ATOM 2001 O O . GLY A 1 260 ? 10.552 -2.828 -16.533 1.00 54.06 260 GLY A O 1
ATOM 2002 N N . GLU A 1 261 ? 10.116 -1.966 -14.501 1.00 59.88 261 GLU A N 1
ATOM 2003 C CA . GLU A 1 261 ? 10.968 -0.777 -14.615 1.00 59.88 261 GLU A CA 1
ATOM 2004 C C . GLU A 1 261 ? 12.446 -1.134 -14.647 1.00 59.88 261 GLU A C 1
ATOM 2006 O O . GLU A 1 261 ? 12.863 -2.156 -14.109 1.00 59.88 261 GLU A O 1
ATOM 2011 N N . LEU A 1 262 ? 13.268 -0.261 -15.228 1.00 78.50 262 LEU A N 1
ATOM 2012 C CA . LEU A 1 262 ? 14.716 -0.401 -15.152 1.00 78.50 262 LEU A CA 1
ATOM 2013 C C . LEU A 1 262 ? 15.188 -0.116 -13.714 1.00 78.50 262 LEU A C 1
ATOM 2015 O O . LEU A 1 262 ? 15.387 1.029 -13.341 1.00 78.50 262 LEU A O 1
ATOM 2019 N N . ALA A 1 263 ? 15.421 -1.152 -12.912 1.00 81.25 263 ALA A N 1
ATOM 2020 C CA . ALA A 1 263 ? 16.024 -1.040 -11.578 1.00 81.25 263 ALA A CA 1
ATOM 2021 C C . ALA A 1 263 ? 17.546 -0.801 -11.635 1.00 81.25 263 ALA A C 1
ATOM 2023 O O . ALA A 1 263 ? 18.201 -0.488 -10.638 1.00 81.25 263 ALA A O 1
ATOM 2024 N N . GLY A 1 264 ? 18.145 -1.008 -12.803 1.00 88.62 264 GLY A N 1
ATOM 2025 C CA . GLY A 1 264 ? 19.540 -0.721 -13.084 1.00 88.62 264 GLY A CA 1
ATOM 2026 C C . GLY A 1 264 ? 19.975 -1.345 -14.397 1.00 88.62 264 GLY A C 1
ATOM 2027 O O . GLY A 1 264 ? 19.228 -2.067 -15.048 1.00 88.62 264 GLY A O 1
ATOM 2028 N N . PHE A 1 265 ? 21.207 -1.094 -14.796 1.00 93.44 265 PHE A N 1
ATOM 2029 C CA . PHE A 1 265 ? 21.785 -1.704 -15.986 1.00 93.44 265 PHE A CA 1
ATOM 2030 C C . PHE A 1 265 ? 23.248 -2.035 -15.738 1.00 93.44 265 PHE A C 1
ATOM 2032 O O . PHE A 1 265 ? 23.911 -1.435 -14.888 1.00 93.44 265 PHE A O 1
ATOM 2039 N N . VAL A 1 266 ? 23.749 -3.029 -16.461 1.00 94.06 266 VAL A N 1
ATOM 2040 C CA . VAL A 1 266 ? 25.127 -3.492 -16.335 1.00 94.06 266 VAL A CA 1
ATOM 2041 C C . VAL A 1 266 ? 25.917 -3.041 -17.544 1.00 94.06 266 VAL A C 1
ATOM 2043 O O . VAL A 1 266 ? 25.565 -3.356 -18.682 1.00 94.06 266 VAL A O 1
ATOM 2046 N N . VAL A 1 267 ? 27.027 -2.356 -17.301 1.00 95.88 267 VAL A N 1
ATOM 2047 C CA . VAL A 1 267 ? 27.959 -1.927 -18.340 1.00 95.88 267 VAL A CA 1
ATOM 2048 C C . VAL A 1 267 ? 29.163 -2.853 -18.354 1.00 95.88 267 VAL A C 1
ATOM 2050 O O . VAL A 1 267 ? 29.930 -2.897 -17.390 1.00 95.88 267 VAL A O 1
ATOM 2053 N N . ALA A 1 268 ? 29.327 -3.574 -19.461 1.00 93.62 268 ALA A N 1
ATOM 2054 C CA . ALA A 1 268 ? 30.528 -4.342 -19.751 1.00 93.62 268 ALA A CA 1
ATOM 2055 C C . ALA A 1 268 ? 31.637 -3.397 -20.230 1.00 93.62 268 ALA A C 1
ATOM 2057 O O . ALA A 1 268 ? 31.431 -2.564 -21.120 1.00 93.62 268 ALA A O 1
ATOM 2058 N N . HIS A 1 269 ? 32.820 -3.514 -19.634 1.00 91.94 269 HIS A N 1
ATOM 2059 C CA . HIS A 1 269 ? 33.970 -2.651 -19.887 1.00 91.94 269 HIS A CA 1
ATOM 2060 C C . HIS A 1 269 ? 35.303 -3.408 -19.762 1.00 91.94 269 HIS A C 1
ATOM 2062 O O . HIS A 1 269 ? 35.360 -4.596 -19.433 1.00 91.94 269 HIS A O 1
ATOM 2068 N N . GLY A 1 270 ? 36.403 -2.714 -20.065 1.00 85.06 270 GLY A N 1
ATOM 2069 C CA . GLY A 1 270 ? 37.751 -3.280 -20.052 1.00 85.06 270 GLY A CA 1
ATOM 2070 C C . GLY A 1 270 ? 38.088 -4.138 -21.279 1.00 85.06 270 GLY A C 1
ATOM 2071 O O . GLY A 1 270 ? 37.287 -4.322 -22.197 1.00 85.06 270 GLY A O 1
ATOM 2072 N N . LEU A 1 271 ? 39.322 -4.648 -21.314 1.00 75.62 271 LEU A N 1
ATOM 2073 C CA . LEU A 1 271 ? 39.820 -5.466 -22.421 1.00 75.62 271 LEU A CA 1
ATOM 2074 C C . LEU A 1 271 ? 38.995 -6.763 -22.517 1.00 75.62 271 LEU A C 1
ATOM 2076 O O . LEU A 1 271 ? 38.973 -7.549 -21.571 1.00 75.62 271 LEU A O 1
ATOM 2080 N N . LEU A 1 272 ? 38.326 -6.969 -23.657 1.00 74.00 272 LEU A N 1
ATOM 2081 C CA . LEU A 1 272 ? 37.404 -8.087 -23.932 1.00 74.00 272 LEU A CA 1
ATOM 2082 C C . LEU A 1 272 ? 36.092 -8.088 -23.120 1.00 74.00 272 LEU A C 1
ATOM 2084 O O . LEU A 1 272 ? 35.432 -9.119 -23.069 1.00 74.00 272 LEU A O 1
ATOM 2088 N N . GLY A 1 273 ? 35.705 -6.974 -22.485 1.00 72.94 273 GLY A N 1
ATOM 2089 C CA . GLY A 1 273 ? 34.411 -6.876 -21.790 1.00 72.94 273 GLY A CA 1
ATOM 2090 C C . GLY A 1 273 ? 34.285 -7.756 -20.541 1.00 72.94 273 GLY A C 1
ATOM 2091 O O . GLY A 1 273 ? 33.180 -8.068 -20.128 1.00 72.94 273 GLY A O 1
ATOM 2092 N N . ARG A 1 274 ? 35.411 -8.171 -19.945 1.00 82.56 274 ARG A N 1
ATOM 2093 C CA . ARG A 1 274 ? 35.453 -9.089 -18.789 1.00 82.56 274 ARG A CA 1
ATOM 2094 C C . ARG A 1 274 ? 35.035 -8.457 -17.463 1.00 82.56 274 ARG A C 1
ATOM 2096 O O . ARG A 1 274 ? 34.945 -9.159 -16.461 1.00 82.56 274 ARG A O 1
ATOM 2103 N N . LYS A 1 275 ? 34.890 -7.135 -17.425 1.00 89.38 275 LYS A N 1
ATOM 2104 C CA . LYS A 1 275 ? 34.523 -6.398 -16.221 1.00 89.38 275 LYS A CA 1
ATOM 2105 C C . LYS A 1 275 ? 33.145 -5.808 -16.398 1.00 89.38 275 LYS A C 1
ATOM 2107 O O . LYS A 1 275 ? 32.834 -5.265 -17.453 1.00 89.38 275 LYS A O 1
ATOM 2112 N N . HIS A 1 276 ? 32.356 -5.866 -15.340 1.00 93.25 276 HIS A N 1
ATOM 2113 C CA . HIS A 1 276 ? 30.985 -5.394 -15.346 1.00 93.25 276 HIS A CA 1
ATOM 2114 C C . HIS A 1 276 ? 30.804 -4.405 -14.208 1.00 93.25 276 HIS A C 1
ATOM 2116 O O . HIS A 1 276 ? 31.354 -4.594 -13.127 1.00 93.25 276 HIS A O 1
ATOM 2122 N N . LYS A 1 277 ? 30.041 -3.344 -14.442 1.00 95.06 277 LYS A N 1
ATOM 2123 C CA . LYS A 1 277 ? 29.629 -2.402 -13.398 1.00 95.06 277 LYS A CA 1
ATOM 2124 C C . LYS A 1 277 ? 28.124 -2.240 -13.456 1.00 95.06 277 LYS A C 1
ATOM 2126 O O . LYS A 1 277 ? 27.578 -2.045 -14.540 1.00 95.06 277 LYS A O 1
ATOM 2131 N N . ARG A 1 278 ? 27.467 -2.320 -12.301 1.00 94.38 278 ARG A N 1
ATOM 2132 C CA . ARG A 1 278 ? 26.036 -2.035 -12.177 1.00 94.38 278 ARG A CA 1
ATOM 2133 C C . ARG A 1 278 ? 25.841 -0.547 -11.927 1.00 94.38 278 ARG A C 1
ATOM 2135 O O . ARG A 1 278 ? 26.489 0.012 -11.047 1.00 94.38 278 ARG A O 1
ATOM 2142 N N . LEU A 1 279 ? 24.939 0.063 -12.683 1.00 93.81 279 LEU A N 1
ATOM 2143 C CA . LEU A 1 279 ? 24.558 1.463 -12.545 1.00 93.81 279 LEU A CA 1
ATOM 2144 C C . LEU A 1 279 ? 23.052 1.584 -12.324 1.00 93.81 279 LEU A C 1
ATOM 2146 O O . LEU A 1 279 ? 22.279 0.724 -12.755 1.00 93.81 279 LEU A O 1
ATOM 2150 N N . THR A 1 280 ? 22.651 2.650 -11.639 1.00 91.81 280 THR A N 1
ATOM 2151 C CA . THR A 1 280 ? 21.248 3.036 -11.466 1.00 91.81 280 THR A CA 1
ATOM 2152 C C . THR A 1 280 ? 20.802 3.926 -12.632 1.00 91.81 280 THR A C 1
ATOM 2154 O O . THR A 1 280 ? 21.640 4.587 -13.248 1.00 91.81 280 THR A O 1
ATOM 2157 N N . PRO A 1 281 ? 19.504 3.984 -12.966 1.00 89.88 281 PRO A N 1
ATOM 2158 C CA . PRO A 1 281 ? 19.012 4.864 -14.033 1.00 89.88 281 PRO A CA 1
ATOM 2159 C C . PRO A 1 281 ? 19.332 6.347 -13.798 1.00 89.88 281 PRO A C 1
ATOM 2161 O O . PRO A 1 281 ? 19.546 7.088 -14.748 1.00 89.88 281 PRO A O 1
ATOM 2164 N N . GLU A 1 282 ? 19.444 6.770 -12.537 1.00 85.88 282 GLU A N 1
ATOM 2165 C CA . GLU A 1 282 ? 19.696 8.163 -12.140 1.00 85.88 282 GLU A CA 1
ATOM 2166 C C . GLU A 1 282 ? 20.986 8.756 -12.721 1.00 85.88 282 GLU A C 1
ATOM 2168 O O . GLU A 1 282 ? 21.073 9.971 -12.927 1.00 85.88 282 GLU A O 1
ATOM 2173 N N . VAL A 1 283 ? 21.991 7.915 -12.999 1.00 93.00 283 VAL A N 1
ATOM 2174 C CA . VAL A 1 283 ? 23.263 8.365 -13.582 1.00 93.00 283 VAL A CA 1
ATOM 2175 C C . VAL A 1 283 ? 23.181 8.607 -15.089 1.00 93.00 283 VAL A C 1
ATOM 2177 O O . VAL A 1 283 ? 24.154 9.085 -15.667 1.00 93.00 283 VAL A O 1
ATOM 2180 N N . ILE A 1 284 ? 22.065 8.272 -15.738 1.00 93.88 284 ILE A N 1
ATOM 2181 C CA . ILE A 1 284 ? 21.838 8.552 -17.156 1.00 93.88 284 ILE A CA 1
ATOM 2182 C C . ILE A 1 284 ? 21.497 10.035 -17.295 1.00 93.88 284 ILE A C 1
ATOM 2184 O O . ILE A 1 284 ? 20.630 10.558 -16.600 1.00 93.88 284 ILE A O 1
ATOM 2188 N N . ASP A 1 285 ? 22.230 10.721 -18.167 1.00 90.94 285 ASP A N 1
ATOM 2189 C CA . ASP A 1 285 ? 21.929 12.092 -18.577 1.00 90.94 285 ASP A CA 1
ATOM 2190 C C . ASP A 1 285 ? 20.885 12.073 -19.695 1.00 90.94 285 ASP A C 1
ATOM 2192 O O . ASP A 1 285 ? 19.828 12.683 -19.584 1.00 90.94 285 ASP A O 1
ATOM 2196 N N . ARG A 1 286 ? 21.165 11.308 -20.757 1.00 92.19 286 ARG A N 1
ATOM 2197 C CA . ARG A 1 286 ? 20.282 11.152 -21.919 1.00 92.19 286 ARG A CA 1
ATOM 2198 C C . ARG A 1 286 ? 20.638 9.915 -22.737 1.00 92.19 286 ARG A C 1
ATOM 2200 O O . ARG A 1 286 ? 21.728 9.356 -22.597 1.00 92.19 286 ARG A O 1
ATOM 2207 N N . VAL A 1 287 ? 19.737 9.521 -23.632 1.00 92.25 287 VAL A N 1
ATOM 2208 C CA . VAL A 1 287 ? 19.952 8.437 -24.598 1.00 92.25 287 VAL A CA 1
ATOM 2209 C C . VAL A 1 287 ? 19.755 8.976 -26.012 1.00 92.25 287 VAL A C 1
ATOM 2211 O O . VAL A 1 287 ? 18.741 9.593 -26.318 1.00 92.25 287 VAL A O 1
ATOM 2214 N N . GLU A 1 288 ? 20.745 8.765 -26.875 1.00 87.69 288 GLU A N 1
ATOM 2215 C CA . GLU A 1 288 ? 20.780 9.264 -28.250 1.00 87.69 288 GLU A CA 1
ATOM 2216 C C . GLU A 1 288 ? 21.096 8.109 -29.208 1.00 87.69 288 GLU A C 1
ATOM 2218 O O . GLU A 1 288 ? 22.220 7.598 -29.245 1.00 87.69 288 GLU A O 1
ATOM 2223 N N . GLY A 1 289 ? 20.112 7.684 -30.004 1.00 88.81 289 GLY A N 1
ATOM 2224 C CA . GLY A 1 289 ? 20.282 6.571 -30.943 1.00 88.81 289 GLY A CA 1
ATOM 2225 C C . GLY A 1 289 ? 20.688 5.279 -30.225 1.00 88.81 289 GLY A C 1
ATOM 2226 O O . GLY A 1 289 ? 19.922 4.768 -29.417 1.00 88.81 289 GLY A O 1
ATOM 2227 N N . ASP A 1 290 ? 21.896 4.775 -30.506 1.00 92.69 290 ASP A N 1
ATOM 2228 C CA . ASP A 1 290 ? 22.492 3.591 -29.856 1.00 92.69 290 ASP A CA 1
ATOM 2229 C C . ASP A 1 290 ? 23.517 3.948 -28.758 1.00 92.69 290 ASP A C 1
ATOM 2231 O O . ASP A 1 290 ? 24.364 3.128 -28.387 1.00 92.69 290 ASP A O 1
ATOM 2235 N N . THR A 1 291 ? 23.473 5.183 -28.245 1.00 94.75 291 THR A N 1
ATOM 2236 C CA . THR A 1 291 ? 24.396 5.687 -27.220 1.00 94.75 291 THR A CA 1
ATOM 2237 C C . THR A 1 291 ? 23.663 6.137 -2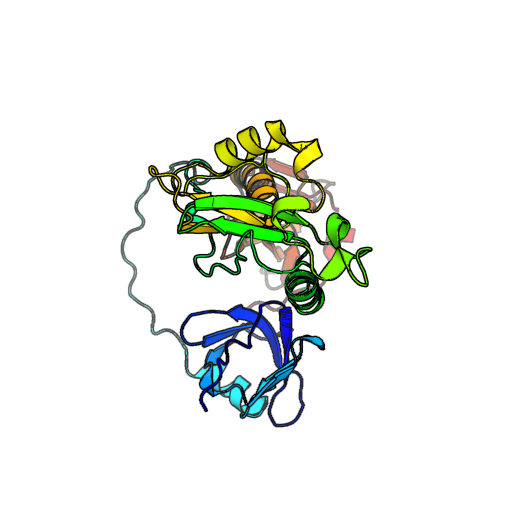5.959 1.00 94.75 291 THR A C 1
ATOM 2239 O O . THR A 1 291 ? 22.726 6.924 -26.017 1.00 94.75 291 THR A O 1
ATOM 2242 N N . VAL A 1 292 ? 24.138 5.682 -24.802 1.00 96.19 292 VAL A N 1
ATOM 2243 C CA . VAL A 1 292 ? 23.715 6.133 -23.472 1.00 96.19 292 VAL A CA 1
ATOM 2244 C C . VAL A 1 292 ? 24.775 7.092 -22.940 1.00 96.19 292 VAL A C 1
ATOM 2246 O O . VAL A 1 292 ? 25.936 6.704 -22.782 1.00 96.19 292 VAL A O 1
ATOM 2249 N N . VAL A 1 293 ? 24.387 8.332 -22.658 1.00 95.56 293 VAL A N 1
ATOM 2250 C CA . VAL A 1 293 ? 25.258 9.357 -22.075 1.00 95.56 293 VAL A CA 1
ATOM 2251 C C . VAL A 1 293 ? 25.023 9.399 -20.570 1.00 95.56 293 VAL A C 1
ATOM 2253 O O . VAL A 1 293 ? 23.888 9.544 -20.122 1.00 95.56 293 VAL A O 1
ATOM 2256 N N . LEU A 1 294 ? 26.086 9.259 -19.780 1.00 96.31 294 LEU A N 1
ATOM 2257 C CA . LEU A 1 294 ? 26.022 9.336 -18.321 1.00 96.31 294 LEU A CA 1
ATOM 2258 C C . LEU A 1 294 ? 26.364 10.740 -17.814 1.00 96.31 294 LEU A C 1
ATOM 2260 O O . LEU A 1 294 ? 27.209 11.424 -18.388 1.00 96.31 294 LEU A O 1
ATOM 2264 N N . LYS A 1 295 ? 25.790 11.109 -16.666 1.00 95.81 295 LYS A N 1
ATOM 2265 C CA . LYS A 1 295 ? 26.129 12.311 -15.885 1.00 95.81 295 LYS A CA 1
ATOM 2266 C C . LYS A 1 295 ? 27.535 12.249 -15.280 1.00 95.81 295 LYS A C 1
ATOM 2268 O O . LYS A 1 295 ? 28.112 13.286 -14.975 1.00 95.81 295 LYS A O 1
ATOM 2273 N N . ILE A 1 296 ? 28.078 11.041 -15.121 1.00 95.31 296 ILE A N 1
ATOM 2274 C CA . ILE A 1 296 ? 29.401 10.790 -14.539 1.00 95.31 296 ILE A CA 1
ATOM 2275 C C . ILE A 1 296 ? 30.481 10.642 -15.612 1.00 95.31 296 ILE A C 1
ATOM 2277 O O . ILE A 1 296 ? 30.217 10.210 -16.740 1.00 95.31 296 ILE A O 1
ATOM 2281 N N . ASP A 1 297 ? 31.723 10.977 -15.268 1.00 95.19 297 ASP A N 1
ATOM 2282 C CA . ASP A 1 297 ? 32.861 10.846 -16.179 1.00 95.19 297 ASP A CA 1
ATOM 2283 C C . ASP A 1 297 ? 33.578 9.482 -16.067 1.00 95.19 297 ASP A C 1
ATOM 2285 O O . ASP A 1 297 ? 33.213 8.591 -15.298 1.00 95.19 297 ASP A O 1
ATOM 2289 N N . ALA A 1 298 ? 34.634 9.288 -16.865 1.00 94.38 298 ALA A N 1
ATOM 2290 C CA . ALA A 1 298 ? 35.394 8.040 -16.846 1.00 94.38 298 ALA A CA 1
ATOM 2291 C C . ALA A 1 298 ? 36.180 7.805 -15.545 1.00 94.38 298 ALA A C 1
ATOM 2293 O O . ALA A 1 298 ? 36.524 6.662 -15.252 1.00 94.38 298 ALA A O 1
ATOM 2294 N N . ARG A 1 299 ? 36.531 8.855 -14.794 1.00 93.19 299 ARG A N 1
ATOM 2295 C CA . ARG A 1 299 ? 37.234 8.7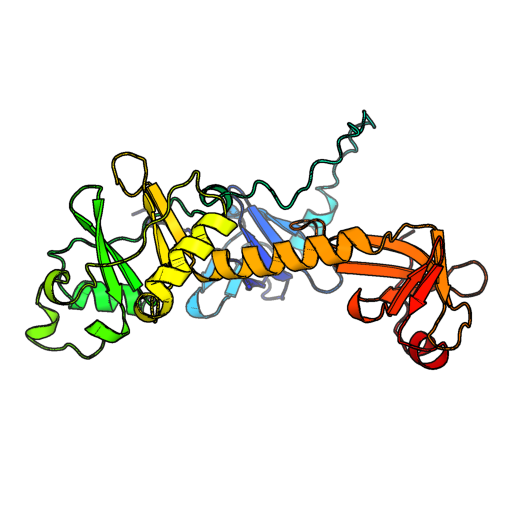17 -13.513 1.00 93.19 299 ARG A CA 1
ATOM 2296 C C . ARG A 1 299 ? 36.264 8.202 -12.461 1.00 93.19 299 ARG A C 1
ATOM 2298 O O . ARG A 1 299 ? 36.566 7.195 -11.833 1.00 93.19 299 ARG A O 1
ATOM 2305 N N . GLU A 1 300 ? 35.099 8.830 -12.347 1.00 93.00 300 GLU A N 1
ATOM 2306 C CA . GLU A 1 300 ? 34.028 8.423 -11.432 1.00 93.00 300 GLU A CA 1
ATOM 2307 C C . GLU A 1 300 ? 33.529 7.011 -11.746 1.00 93.00 300 GLU A C 1
ATOM 2309 O O . GLU A 1 300 ? 33.457 6.168 -10.854 1.00 93.00 300 GLU A O 1
ATOM 2314 N N . PHE A 1 301 ? 33.304 6.701 -13.026 1.00 95.00 301 PHE A N 1
ATOM 2315 C CA . PHE A 1 301 ? 32.922 5.356 -13.461 1.00 95.00 301 PHE A CA 1
ATOM 2316 C C . PHE A 1 301 ? 33.925 4.284 -13.007 1.00 95.00 301 PHE A C 1
ATOM 2318 O O . PHE A 1 301 ? 33.530 3.200 -12.582 1.00 95.00 301 PHE A O 1
ATOM 2325 N N . ASN A 1 302 ? 35.230 4.577 -13.052 1.00 91.44 302 ASN A N 1
ATOM 2326 C CA . ASN A 1 302 ? 36.271 3.636 -12.634 1.00 91.44 302 ASN A CA 1
ATOM 2327 C C . ASN A 1 302 ? 36.328 3.410 -11.115 1.00 91.44 302 ASN A C 1
ATOM 2329 O O . ASN A 1 302 ? 36.856 2.379 -10.701 1.00 91.44 302 ASN A O 1
ATOM 2333 N N . LEU A 1 303 ? 35.791 4.330 -10.307 1.00 92.19 303 LEU A N 1
ATOM 2334 C CA . LEU A 1 303 ? 35.720 4.190 -8.848 1.00 92.19 303 LEU A CA 1
ATOM 2335 C C . LEU A 1 303 ? 34.583 3.266 -8.392 1.00 92.19 303 LEU A C 1
ATOM 2337 O O . LEU A 1 303 ? 34.627 2.762 -7.272 1.00 92.19 303 LEU A O 1
ATOM 2341 N N . LEU A 1 304 ? 33.582 3.020 -9.243 1.00 90.19 304 LEU A N 1
ATOM 2342 C CA . LEU A 1 304 ? 32.504 2.075 -8.944 1.00 90.19 304 LEU A CA 1
ATOM 2343 C C . LEU A 1 304 ? 33.062 0.652 -8.793 1.00 90.19 304 LEU A C 1
ATOM 2345 O O . LEU A 1 304 ? 34.007 0.273 -9.487 1.00 90.19 304 LEU A O 1
ATOM 2349 N N . ALA A 1 305 ? 32.457 -0.171 -7.938 1.00 88.62 305 ALA A N 1
ATOM 2350 C CA . ALA A 1 305 ? 32.866 -1.566 -7.782 1.00 88.62 305 ALA A CA 1
ATOM 2351 C C . ALA A 1 305 ? 32.566 -2.386 -9.052 1.00 88.62 305 ALA A C 1
ATOM 2353 O O . ALA A 1 305 ? 31.505 -2.236 -9.661 1.00 88.62 305 ALA A O 1
ATOM 2354 N N . ASP A 1 306 ? 33.505 -3.249 -9.455 1.00 89.88 306 ASP A N 1
ATOM 2355 C CA . ASP A 1 306 ? 33.229 -4.272 -10.468 1.00 89.88 306 ASP A CA 1
ATOM 2356 C C . ASP A 1 306 ? 32.324 -5.359 -9.849 1.00 89.88 306 ASP A C 1
ATOM 2358 O O . ASP A 1 306 ? 32.486 -5.715 -8.680 1.00 89.88 306 ASP A O 1
ATOM 2362 N N . ILE A 1 307 ? 31.382 -5.890 -10.628 1.00 87.50 307 ILE A N 1
ATOM 2363 C CA . ILE A 1 307 ? 30.590 -7.077 -10.283 1.00 87.50 307 ILE A CA 1
ATOM 2364 C C . ILE A 1 307 ? 31.147 -8.288 -11.041 1.00 87.50 307 ILE A C 1
ATOM 2366 O O . ILE A 1 307 ? 31.616 -8.150 -12.175 1.00 87.50 307 ILE A O 1
ATOM 2370 N N . GLU A 1 308 ? 31.123 -9.469 -10.422 1.00 74.62 308 GLU A N 1
ATOM 2371 C CA . GLU A 1 308 ? 31.541 -10.707 -11.089 1.00 74.62 308 GLU A CA 1
ATOM 2372 C C . GLU A 1 308 ? 30.569 -11.053 -12.226 1.00 74.62 308 GLU A C 1
ATOM 2374 O O . GLU A 1 308 ? 29.349 -10.971 -12.062 1.00 74.62 308 GLU A O 1
ATOM 2379 N N . ALA A 1 309 ? 31.111 -11.426 -13.388 1.00 56.44 309 ALA A N 1
ATOM 2380 C CA . ALA A 1 309 ? 30.310 -11.894 -14.511 1.00 56.44 309 ALA A CA 1
ATOM 2381 C C . ALA A 1 309 ? 29.678 -13.245 -14.142 1.00 56.44 309 ALA A C 1
ATOM 2383 O O . ALA A 1 309 ? 30.402 -14.207 -13.876 1.00 56.44 309 ALA A O 1
ATOM 2384 N N . GLN A 1 310 ? 28.346 -13.335 -14.134 1.00 49.69 310 GLN A N 1
ATOM 2385 C CA . GLN A 1 310 ? 27.679 -14.636 -14.084 1.00 49.69 310 GLN A CA 1
ATOM 2386 C C . GLN A 1 310 ? 27.979 -15.346 -15.410 1.00 49.69 310 GLN A C 1
ATOM 2388 O O . GLN A 1 310 ? 27.589 -14.862 -16.471 1.00 49.69 310 GLN A O 1
ATOM 2393 N N . SER A 1 311 ? 28.783 -16.410 -15.336 1.00 42.75 311 SER A N 1
ATOM 2394 C CA . SER A 1 311 ? 29.160 -17.262 -16.474 1.00 42.75 311 SER A CA 1
ATOM 2395 C C . SER A 1 311 ? 28.087 -18.303 -16.753 1.00 42.75 311 SER A C 1
ATOM 2397 O O . SER A 1 311 ? 27.487 -18.777 -15.762 1.00 42.75 311 SER A O 1
#

pLDDT: mean 83.73, std 18.54, range [27.94, 98.62]

Organism: NCBI:txid1382356

Radius of gyration: 24.98 Å; chains: 1; bounding box: 64×46×63 Å

Sequence (311 aa):
MSSERLWVQPGMNVFGADGEYVGQVKQVRERDFVVSRPRHRDIAIPRDAVREALTSEQRLELGISSKEVDQMGRENEPTNPTAGHLPSGQETIAEGRRVADLMIQTLDVVSPDQAVRTVQTRLGGEARLSLIVVEGERPVGIVRWREIMGLAGEDAERPVREFMVREFPHLTPSQTITEALAHLNEFEDQLSGIDYLPVVDEEGRLVGEIPAMALAHAEQRAVVVEEAADLGLRSGMTVVGAAGKKLGTVSELIRDTMTGELAGFVVAHGLLGRKHKRLTPEVIDRVEGDTVVLKIDAREFNLLADIEAQS